Protein AF-0000000077943076 (afdb_homodimer)

Organism: NCBI:txid2873325

Foldseek 3Di:
DVVLLVLLVVLLVQLQVLQQPDDDPHHRNCPDPVNVVVNVVLVVLSVVLVVLCVVLVVCVVVVHDRLLSVLVSLLSSLVSLLVSLVVSCVSNDPVLCDPVDCSVVSNVVSNCSCPPPAHSVRSVVVNVVVVVVVVVD/DVVLLVLLVVLLVVLQVLQQPDDDPHHRNCPDPVNVVVNVVLVVLSVVLVVLCVVLVVCVVVVHDRLLSVLVSLLSSLVSLLVSLVVSCVSNDPVCCDPVDCSVVSNVVSNCSCPPPAHSVRSVVVNVVVVVVVVVD

Solvent-accessible surface area (backbone atoms only — not comparable to full-atom values): 13584 Å² total; per-residue (Å²): 75,68,66,31,39,50,49,28,49,53,40,46,65,54,38,53,59,48,32,60,65,43,72,54,96,88,33,38,47,44,73,38,64,73,47,22,39,52,52,28,54,48,52,39,47,52,50,29,27,46,47,35,39,51,50,21,51,50,29,48,73,69,73,42,90,30,66,57,42,42,31,41,14,34,40,46,11,18,52,42,18,45,50,41,28,52,48,37,30,62,74,52,41,76,59,22,69,33,86,88,40,67,41,41,57,48,44,60,59,33,53,49,44,46,52,50,99,51,29,48,65,53,30,27,50,55,33,26,53,52,53,54,54,60,78,72,109,74,69,65,32,41,50,49,28,50,52,41,47,66,56,38,53,58,48,31,58,64,41,70,53,97,89,36,38,45,44,73,38,65,72,45,22,40,51,53,28,52,48,53,40,47,51,51,31,27,44,48,34,38,50,48,22,52,50,30,49,74,70,73,42,92,27,65,56,43,42,32,40,13,35,39,45,10,19,52,42,18,46,52,39,29,51,49,36,30,61,73,52,40,75,58,22,68,33,86,89,41,68,41,41,58,49,44,60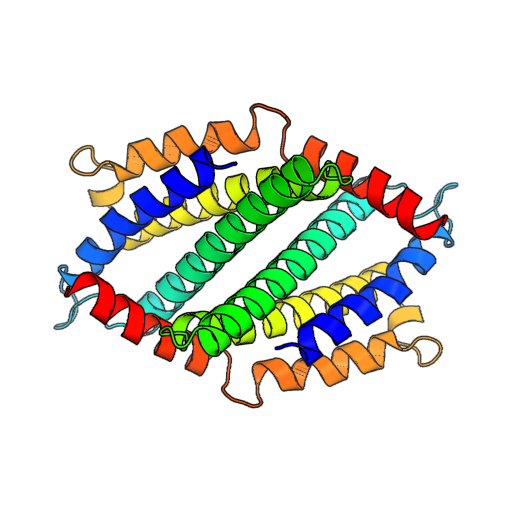,58,33,54,49,43,47,53,51,98,51,30,46,66,54,30,26,48,53,33,28,54,52,52,55,54,61,77,72,109

Sequence (274 aa):
MFQMVGLAQGCFDHAVPYTRERVQFGKRIFDFQGMQHQVAQVATQIEAARLLTYNAARLKEAGRPFIKEACMAKYYSSEVATLTTSKCIEWMGGVGFTKDYPIEKYYRDCKIGTIYEGTSNIQLSTMAKIIDQEYDSMFQMVGLAQGCFDHAVPYTRERVQFGKRIFDFQGMQHQVAQVATQIEAARLLTYNAARLKEAGRPFIKEACMAKYYSSEVATLTTSKCIEWMGGVGFTKDYPIEKYYRDCKIGTIYEGTSNIQLSTMAKIIDQEYDS

pLDDT: mean 97.36, std 2.97, range [78.38, 98.94]

Secondary structure (DSSP, 8-state):
-HHHHHHHHHHHHHHHHHHHH-EETTEEGGGSHHHHHHHHHHHHHHHHHHHHHHHHHHHHHTT---HHHHHHHHHHHHHHHHHHHHHHHHHHGGGGGSTTSTHHHHHHHHGGGGTTTS-HHHHHHHHHHHHHHHTT-/-HHHHHHHHHHHHHHHHHHHH-EETTEEGGGSHHHHHHHHHHHHHHHHHHHHHHHHHHHHHTT---HHHHHHHHHHHHHHHHHHHHHHHHHHGGGGGSTTSTHHHHHHHHGGGGTTTS-HHHHHHHHHHHHHHHTT-

InterPro domains:
  IPR006089 Acyl-CoA dehydrogenase, conserved site [PS00073] (90-109)
  IPR009075 Acyl-CoA dehydrogenase/oxidase, C-terminal [PF00441] (3-129)
  IPR036250 Acyl-CoA dehydrogenase-like, C-terminal [SSF47203] (3-131)

Structure (mmCIF, N/CA/C/O backbone):
data_AF-0000000077943076-model_v1
#
loop_
_entity.id
_entity.type
_entity.pdbx_description
1 polymer 'Short/branched chain specific acyl-CoA dehydrogenase, mitochondrial'
#
loop_
_atom_site.group_PDB
_atom_site.id
_atom_site.type_symbol
_atom_site.label_atom_id
_atom_site.label_alt_id
_atom_site.label_comp_id
_atom_site.label_asym_id
_atom_site.label_entity_id
_atom_site.label_seq_id
_atom_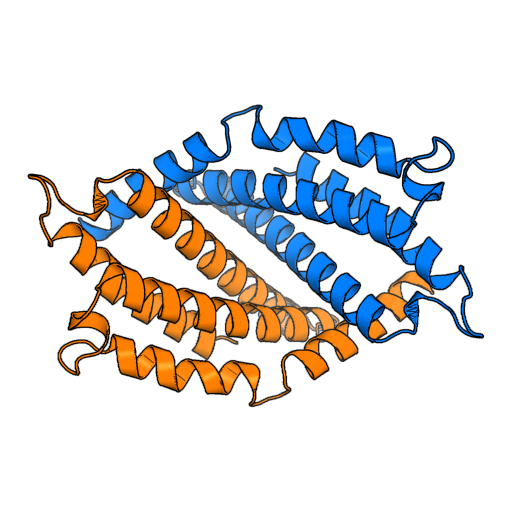site.pdbx_PDB_ins_code
_atom_site.Cartn_x
_atom_site.Cartn_y
_atom_site.Cartn_z
_atom_site.occupancy
_atom_site.B_iso_or_equiv
_atom_site.auth_seq_id
_atom_site.auth_comp_id
_atom_site.auth_asym_id
_atom_site.auth_atom_id
_atom_site.pdbx_PDB_model_num
ATOM 1 N N . MET A 1 1 ? -14.906 -3.092 -0.355 1 93 1 MET A N 1
ATOM 2 C CA . MET A 1 1 ? -13.586 -3.299 0.246 1 93 1 MET A CA 1
ATOM 3 C C . MET A 1 1 ? -13.25 -4.781 0.309 1 93 1 MET A C 1
ATOM 5 O O . MET A 1 1 ? -12.352 -5.25 -0.395 1 93 1 MET A O 1
ATOM 9 N N . PHE A 1 2 ? -14.141 -5.59 0.856 1 94.69 2 PHE A N 1
ATOM 10 C CA . PHE A 1 2 ? -13.898 -7.027 0.953 1 94.69 2 PHE A CA 1
ATOM 11 C C . PHE A 1 2 ? -13.938 -7.676 -0.424 1 94.69 2 PHE A C 1
ATOM 13 O O . PHE A 1 2 ? -13.102 -8.523 -0.74 1 94.69 2 PHE A O 1
ATOM 20 N N . GLN A 1 3 ? -14.906 -7.211 -1.216 1 96.81 3 GLN A N 1
ATOM 21 C CA . GLN A 1 3 ? -15.047 -7.758 -2.561 1 96.81 3 GLN A CA 1
ATOM 22 C C . GLN A 1 3 ? -13.805 -7.488 -3.398 1 96.81 3 GLN A C 1
ATOM 24 O O . GLN A 1 3 ? -13.359 -8.359 -4.152 1 96.81 3 GLN A O 1
ATOM 29 N N . MET A 1 4 ? -13.234 -6.316 -3.303 1 98.31 4 MET A N 1
ATOM 30 C CA . MET A 1 4 ? -12.07 -5.945 -4.094 1 98.31 4 MET A CA 1
ATOM 31 C C . MET A 1 4 ? -10.844 -6.742 -3.66 1 98.31 4 MET A C 1
ATOM 33 O O . MET A 1 4 ? -10.031 -7.141 -4.496 1 98.31 4 MET A O 1
ATOM 37 N N . VAL A 1 5 ? -10.719 -6.953 -2.352 1 98.75 5 VAL A N 1
ATOM 38 C CA . VAL A 1 5 ? -9.633 -7.793 -1.853 1 98.75 5 VAL A CA 1
ATOM 39 C C . VAL A 1 5 ? -9.789 -9.211 -2.395 1 98.75 5 VAL A C 1
ATOM 41 O O . VAL A 1 5 ? -8.82 -9.82 -2.85 1 98.75 5 VAL A O 1
ATOM 44 N N . GLY A 1 6 ? -11 -9.734 -2.334 1 98.56 6 GLY A N 1
ATOM 45 C CA . GLY A 1 6 ? -11.281 -11.055 -2.871 1 98.56 6 GLY A CA 1
ATOM 46 C C . GLY A 1 6 ? -10.984 -11.172 -4.352 1 98.56 6 GLY A C 1
ATOM 47 O O . GLY A 1 6 ? -10.414 -12.172 -4.801 1 98.56 6 GLY A O 1
ATOM 48 N N . LEU A 1 7 ? -11.422 -10.195 -5.066 1 98.56 7 LEU A N 1
ATOM 49 C CA . LEU A 1 7 ? -11.195 -10.164 -6.504 1 98.56 7 LEU A CA 1
ATOM 50 C C . LEU A 1 7 ? -9.703 -10.164 -6.816 1 98.56 7 LEU A C 1
ATOM 52 O O . LEU A 1 7 ? -9.242 -10.922 -7.672 1 98.56 7 LEU A O 1
ATOM 56 N N . ALA A 1 8 ? -8.938 -9.328 -6.145 1 98.81 8 ALA A N 1
ATOM 57 C CA . ALA A 1 8 ? -7.492 -9.266 -6.336 1 98.81 8 ALA A CA 1
ATOM 58 C C . ALA A 1 8 ? -6.836 -10.609 -6.031 1 98.81 8 ALA A C 1
ATOM 60 O O . ALA A 1 8 ? -6.02 -11.102 -6.812 1 98.81 8 ALA A O 1
ATOM 61 N N . GLN A 1 9 ? -7.238 -11.156 -4.938 1 98.88 9 GLN A N 1
ATOM 62 C CA . GLN A 1 9 ? -6.68 -12.445 -4.535 1 98.88 9 GLN A CA 1
ATOM 63 C C . GLN A 1 9 ? -7.039 -13.539 -5.539 1 98.88 9 GLN A C 1
ATOM 65 O O . GLN A 1 9 ? -6.203 -14.375 -5.879 1 98.88 9 GLN A O 1
ATOM 70 N N . GLY A 1 10 ? -8.273 -13.586 -5.926 1 98.62 10 GLY A N 1
ATOM 71 C CA . GLY A 1 10 ? -8.695 -14.562 -6.918 1 98.62 10 GLY A CA 1
ATOM 72 C C . GLY A 1 10 ? -7.906 -14.477 -8.211 1 98.62 10 GLY A C 1
ATOM 73 O O . GLY A 1 10 ? -7.492 -15.5 -8.758 1 98.62 10 GLY A O 1
ATOM 74 N N . CYS A 1 11 ? -7.754 -13.297 -8.711 1 98.69 11 CYS A N 1
ATOM 75 C CA . CYS A 1 11 ? -6.977 -13.07 -9.922 1 98.69 11 CYS A CA 1
ATOM 76 C C . CYS A 1 11 ? -5.543 -13.562 -9.742 1 98.69 11 CYS A C 1
ATOM 78 O O . CYS A 1 11 ? -5 -14.234 -10.625 1 98.69 11 CYS A O 1
ATOM 80 N N . PHE A 1 12 ? -4.969 -13.227 -8.641 1 98.88 12 PHE A N 1
ATOM 81 C CA . PHE A 1 12 ? -3.615 -13.625 -8.273 1 98.88 12 PHE A CA 1
ATOM 82 C C . PHE A 1 12 ? -3.488 -15.141 -8.234 1 98.88 12 PHE A C 1
ATOM 84 O O . PHE A 1 12 ? -2.516 -15.703 -8.742 1 98.88 12 PHE A O 1
ATOM 91 N N . ASP A 1 13 ? -4.473 -15.766 -7.727 1 98.62 13 ASP A N 1
ATOM 92 C CA . ASP A 1 13 ? -4.48 -17.219 -7.535 1 98.62 13 ASP A CA 1
ATOM 93 C C . ASP A 1 13 ? -4.582 -17.953 -8.875 1 98.62 13 ASP A C 1
ATOM 95 O O . ASP A 1 13 ? -4.27 -19.141 -8.961 1 98.62 13 ASP A O 1
ATOM 99 N N . HIS A 1 14 ? -5.012 -17.312 -9.836 1 97.88 14 HIS A N 1
ATOM 100 C CA . HIS A 1 14 ? -5.051 -17.906 -11.164 1 97.88 14 HIS A CA 1
ATOM 101 C C . HIS A 1 14 ? -3.76 -17.641 -11.93 1 97.88 14 HIS A C 1
ATOM 103 O O . HIS A 1 14 ? -3.281 -18.5 -12.672 1 97.88 14 HIS A O 1
ATOM 109 N N . ALA A 1 15 ? -3.201 -16.5 -11.758 1 98.44 15 ALA A N 1
ATOM 110 C CA . ALA A 1 15 ? -2.078 -16.047 -12.578 1 98.44 15 ALA A CA 1
ATOM 111 C C . ALA A 1 15 ? -0.771 -16.688 -12.109 1 98.44 15 ALA A C 1
ATOM 113 O O . ALA A 1 15 ? 0.066 -17.078 -12.93 1 98.44 15 ALA A O 1
ATOM 114 N N . VAL A 1 16 ? -0.592 -16.766 -10.797 1 98.75 16 VAL A N 1
ATOM 115 C CA . VAL A 1 16 ? 0.683 -17.25 -10.266 1 98.75 16 VAL A CA 1
ATOM 116 C C . VAL A 1 16 ? 0.92 -18.688 -10.695 1 98.75 16 VAL A C 1
ATOM 118 O O . VAL A 1 16 ? 1.989 -19.016 -11.211 1 98.75 16 VAL A O 1
ATOM 121 N N . PRO A 1 17 ? -0.064 -19.609 -10.578 1 98.25 17 PRO A N 1
ATOM 122 C CA . PRO A 1 17 ? 0.157 -20.969 -11.055 1 98.25 17 PRO A CA 1
ATOM 123 C C . PRO A 1 17 ? 0.511 -21.031 -12.547 1 98.25 17 PRO A C 1
ATOM 125 O O . PRO A 1 17 ? 1.319 -21.859 -12.961 1 98.25 17 PRO A O 1
ATOM 128 N N . TYR A 1 18 ? -0.085 -20.172 -13.297 1 97.81 18 TYR A N 1
ATOM 129 C CA . TYR A 1 18 ? 0.257 -20.109 -14.711 1 97.81 18 TYR A CA 1
ATOM 130 C C . TYR A 1 18 ? 1.737 -19.797 -14.898 1 97.81 18 TYR A C 1
ATOM 132 O O . TYR A 1 18 ? 2.402 -20.422 -15.742 1 97.81 18 TYR A O 1
ATOM 140 N N . THR A 1 19 ? 2.307 -18.844 -14.18 1 98.31 19 THR A N 1
ATOM 141 C CA . THR A 1 19 ? 3.707 -18.453 -14.305 1 98.31 19 THR A CA 1
ATOM 142 C C . THR A 1 19 ? 4.625 -19.594 -13.867 1 98.31 19 THR A C 1
ATOM 144 O O . THR A 1 19 ? 5.777 -19.672 -14.297 1 98.31 19 THR A O 1
ATOM 147 N N . ARG A 1 20 ? 4.148 -20.453 -13 1 98.25 20 ARG A N 1
ATOM 148 C CA . ARG A 1 20 ? 4.918 -21.578 -12.492 1 98.25 20 ARG A CA 1
ATOM 149 C C . ARG A 1 20 ? 4.918 -22.734 -13.492 1 98.25 20 ARG A C 1
ATOM 151 O O . ARG A 1 20 ? 5.781 -23.609 -13.438 1 98.25 20 ARG A O 1
ATOM 158 N N . GLU A 1 21 ? 3.975 -22.734 -14.352 1 97.69 21 GLU A N 1
ATOM 159 C CA . GLU A 1 21 ? 3.834 -23.812 -15.328 1 97.69 21 GLU A CA 1
ATOM 160 C C . GLU A 1 21 ? 4.465 -23.438 -16.656 1 97.69 21 GLU A C 1
ATOM 162 O O . GLU A 1 21 ? 5.098 -24.266 -17.312 1 97.69 21 GLU A O 1
ATOM 167 N N . ARG A 1 22 ? 4.266 -22.266 -17.062 1 97.56 22 ARG A N 1
ATOM 168 C CA . ARG A 1 22 ? 4.789 -21.797 -18.344 1 97.56 22 ARG A CA 1
ATOM 169 C C . ARG A 1 22 ? 6.312 -21.766 -18.328 1 97.56 22 ARG A C 1
ATOM 171 O O . ARG A 1 22 ? 6.914 -21.234 -17.391 1 97.56 22 ARG A O 1
ATOM 178 N N . VAL A 1 23 ? 6.938 -22.297 -19.516 1 98.31 23 VAL A N 1
ATOM 179 C CA . VAL A 1 23 ? 8.391 -22.344 -19.609 1 98.31 23 VAL A CA 1
ATOM 180 C C . VAL A 1 23 ? 8.859 -21.484 -20.781 1 98.31 23 VAL A C 1
ATOM 182 O O . VAL A 1 23 ? 8.305 -21.562 -21.875 1 98.31 23 VAL A O 1
ATOM 185 N N . GLN A 1 24 ? 9.781 -20.609 -20.438 1 97.19 24 GLN A N 1
ATOM 186 C CA . GLN A 1 24 ? 10.531 -19.844 -21.422 1 97.19 24 GLN A CA 1
ATOM 187 C C . GLN A 1 24 ? 12.016 -19.812 -21.078 1 97.19 24 GLN A C 1
ATOM 189 O O . GLN A 1 24 ? 12.391 -19.781 -19.906 1 97.19 24 GLN A O 1
ATOM 194 N N . PHE A 1 25 ? 12.789 -19.859 -22.125 1 97.75 25 PHE A N 1
ATOM 195 C CA . PHE A 1 25 ? 14.242 -19.844 -22 1 97.75 25 PHE A CA 1
ATOM 196 C C . PHE A 1 25 ? 14.719 -20.922 -21.047 1 97.75 25 PHE A C 1
ATOM 198 O O . PHE A 1 25 ? 15.617 -20.688 -20.219 1 97.75 25 PHE A O 1
ATOM 205 N N . GLY A 1 26 ? 14.062 -22.062 -21.016 1 97.81 26 GLY A N 1
ATOM 206 C CA . GLY A 1 26 ? 14.523 -23.25 -20.328 1 97.81 26 GLY A CA 1
ATOM 207 C C . GLY A 1 26 ? 14.102 -23.328 -18.875 1 97.81 26 GLY A C 1
ATOM 208 O O . GLY A 1 26 ? 14.5 -24.219 -18.141 1 97.81 26 GLY A O 1
ATOM 209 N N . LYS A 1 27 ? 13.336 -22.406 -18.406 1 98.12 27 LYS A N 1
ATOM 210 C CA . LYS A 1 27 ? 12.883 -22.438 -17.031 1 98.12 27 LYS A CA 1
ATOM 211 C C . LYS A 1 27 ? 11.469 -21.859 -16.906 1 98.12 27 LYS A C 1
ATOM 213 O O . LYS A 1 27 ? 10.984 -21.203 -17.812 1 98.12 27 LYS A O 1
ATOM 218 N N . ARG A 1 28 ? 10.859 -22.188 -15.734 1 98 28 ARG A N 1
ATOM 219 C CA . ARG A 1 28 ? 9.562 -21.562 -15.477 1 98 28 ARG A CA 1
ATOM 220 C C . ARG A 1 28 ? 9.68 -20.047 -15.492 1 98 28 ARG A C 1
ATOM 222 O O . ARG A 1 28 ? 10.656 -19.484 -15 1 98 28 ARG A O 1
ATOM 229 N N . ILE A 1 29 ? 8.688 -19.344 -15.984 1 98.25 29 ILE A N 1
ATOM 230 C CA . ILE A 1 29 ? 8.75 -17.875 -16 1 98.25 29 ILE A CA 1
ATOM 231 C C . ILE A 1 29 ? 8.773 -17.344 -14.57 1 98.25 29 ILE A C 1
ATOM 233 O O . ILE A 1 29 ? 9.375 -16.297 -14.297 1 98.25 29 ILE A O 1
ATOM 237 N N . PHE A 1 30 ? 8.219 -18.062 -13.664 1 98.69 30 PHE A N 1
ATOM 238 C CA . PHE A 1 30 ? 8.25 -17.688 -12.258 1 98.69 30 PHE A CA 1
ATOM 239 C C . PHE A 1 30 ? 9.688 -17.609 -11.75 1 98.69 30 PHE A C 1
ATOM 241 O O . PHE A 1 30 ? 9.977 -16.844 -10.82 1 98.69 30 PHE A O 1
ATOM 248 N N . ASP A 1 31 ? 10.594 -18.281 -12.336 1 98.56 31 ASP A N 1
ATOM 249 C CA . ASP A 1 31 ? 11.945 -18.422 -11.805 1 98.56 31 ASP A CA 1
ATOM 250 C C . ASP A 1 31 ? 12.82 -17.234 -12.211 1 98.56 31 ASP A C 1
ATOM 252 O O . ASP A 1 31 ? 13.938 -17.078 -11.711 1 98.56 31 ASP A O 1
ATOM 256 N N . PHE A 1 32 ? 12.344 -16.391 -13.125 1 98.56 32 PHE A N 1
ATOM 257 C CA . PHE A 1 32 ? 13.055 -15.156 -13.438 1 98.56 32 PHE A CA 1
ATOM 258 C C . PHE A 1 32 ? 12.898 -14.141 -12.312 1 98.56 32 PHE A C 1
ATOM 260 O O . PHE A 1 32 ? 11.789 -13.898 -11.836 1 98.56 32 PHE A O 1
ATOM 267 N N . GLN A 1 33 ? 13.992 -13.555 -11.945 1 98.25 33 GLN A N 1
ATOM 268 C CA . GLN A 1 33 ? 14.008 -12.648 -10.805 1 98.25 33 GLN A CA 1
ATOM 269 C C . GLN A 1 33 ? 13.016 -11.5 -11 1 98.25 33 GLN A C 1
ATOM 271 O O . GLN A 1 33 ? 12.336 -11.102 -10.055 1 98.25 33 GLN A O 1
ATOM 276 N N . GLY A 1 34 ? 12.969 -10.938 -12.195 1 98.31 34 GLY A N 1
ATOM 277 C CA . GLY A 1 34 ? 12.016 -9.875 -12.484 1 98.31 34 GLY A CA 1
ATOM 278 C C . GLY A 1 34 ? 10.578 -10.273 -12.203 1 98.31 34 GLY A C 1
ATOM 279 O O . GLY A 1 34 ? 9.805 -9.484 -11.656 1 98.31 34 GLY A O 1
ATOM 280 N N . MET A 1 35 ? 10.234 -11.5 -12.602 1 98.69 35 MET A N 1
ATOM 281 C CA . MET A 1 35 ? 8.898 -12.023 -12.336 1 98.69 35 MET A CA 1
ATOM 282 C C . MET A 1 35 ? 8.68 -12.219 -10.836 1 98.69 35 MET A C 1
ATOM 284 O O . MET A 1 35 ? 7.648 -11.812 -10.297 1 98.69 35 MET A O 1
ATOM 288 N N . GLN A 1 36 ? 9.664 -12.742 -10.164 1 98.75 36 GLN A N 1
ATOM 289 C CA . GLN A 1 36 ? 9.602 -12.977 -8.727 1 98.75 36 GLN A CA 1
ATOM 290 C C . GLN A 1 36 ? 9.359 -11.672 -7.965 1 98.75 36 GLN A C 1
ATOM 292 O O . GLN A 1 36 ? 8.539 -11.633 -7.047 1 98.75 36 GLN A O 1
ATOM 297 N N . HIS A 1 37 ? 10.016 -10.672 -8.336 1 98.88 37 HIS A N 1
ATOM 298 C CA . HIS A 1 37 ? 9.883 -9.391 -7.645 1 98.88 37 HIS A CA 1
ATOM 299 C C . HIS A 1 37 ? 8.5 -8.789 -7.859 1 98.88 37 HIS A C 1
ATOM 301 O O . HIS A 1 37 ? 7.902 -8.25 -6.922 1 98.88 37 HIS A O 1
ATOM 307 N N . GLN A 1 38 ? 8.008 -8.852 -9.039 1 98.88 38 GLN A N 1
ATOM 308 C CA . GLN A 1 38 ? 6.668 -8.344 -9.305 1 98.88 38 GLN A CA 1
ATOM 309 C C . GLN A 1 38 ? 5.617 -9.109 -8.508 1 98.88 38 GLN A C 1
ATOM 311 O O . GLN A 1 38 ? 4.723 -8.516 -7.91 1 98.88 38 GLN A O 1
ATOM 316 N N . VAL A 1 39 ? 5.727 -10.414 -8.492 1 98.94 39 VAL A N 1
ATOM 317 C CA . VAL A 1 39 ? 4.793 -11.273 -7.762 1 98.94 39 VAL A CA 1
ATOM 318 C C . VAL A 1 39 ? 4.82 -10.922 -6.277 1 98.94 39 VAL A C 1
ATOM 320 O O . VAL A 1 39 ? 3.77 -10.758 -5.652 1 98.94 39 VAL A O 1
ATOM 323 N N . ALA A 1 40 ? 5.977 -10.75 -5.73 1 98.94 40 ALA A N 1
ATOM 324 C CA . ALA A 1 40 ? 6.133 -10.422 -4.312 1 98.94 40 ALA A CA 1
ATOM 325 C C . ALA A 1 40 ? 5.539 -9.055 -3.992 1 98.94 40 ALA A C 1
ATOM 327 O O . ALA A 1 40 ? 4.898 -8.875 -2.955 1 98.94 40 ALA A O 1
ATOM 328 N N . GLN A 1 41 ? 5.758 -8.094 -4.855 1 98.94 41 GLN A N 1
ATOM 329 C CA . GLN A 1 41 ? 5.215 -6.75 -4.672 1 98.94 41 GLN A CA 1
ATOM 330 C C . GLN A 1 41 ? 3.689 -6.766 -4.66 1 98.94 41 GLN A C 1
ATOM 332 O O . GLN A 1 41 ? 3.064 -6.172 -3.779 1 98.94 41 GLN A O 1
ATOM 337 N N . VAL A 1 42 ? 3.125 -7.488 -5.582 1 98.94 42 VAL A N 1
ATOM 338 C CA . VAL A 1 42 ? 1.671 -7.551 -5.688 1 98.94 42 VAL A CA 1
ATOM 339 C C . VAL A 1 42 ? 1.096 -8.289 -4.48 1 98.94 42 VAL A C 1
ATOM 341 O O . VAL A 1 42 ? 0.098 -7.855 -3.9 1 98.94 42 VAL A O 1
ATOM 344 N N . ALA A 1 43 ? 1.704 -9.352 -4.086 1 98.94 43 ALA A N 1
ATOM 345 C CA . ALA A 1 43 ? 1.262 -10.086 -2.904 1 98.94 43 ALA A CA 1
ATOM 346 C C . ALA A 1 43 ? 1.263 -9.195 -1.67 1 98.94 43 ALA A C 1
ATOM 348 O O . ALA A 1 43 ? 0.349 -9.258 -0.844 1 98.94 43 ALA A O 1
ATOM 349 N N . THR A 1 44 ? 2.279 -8.344 -1.521 1 98.94 44 THR A N 1
ATOM 350 C CA . THR A 1 44 ? 2.391 -7.43 -0.391 1 98.94 44 THR A CA 1
ATOM 351 C C . THR A 1 44 ? 1.246 -6.418 -0.399 1 98.94 44 THR A C 1
ATOM 353 O O . THR A 1 44 ? 0.646 -6.145 0.642 1 98.94 44 THR A O 1
ATOM 356 N N . GLN A 1 45 ? 0.954 -5.906 -1.571 1 98.94 45 GLN A N 1
ATOM 357 C CA . GLN A 1 45 ? -0.116 -4.922 -1.692 1 98.94 45 GLN A CA 1
ATOM 358 C C . GLN A 1 45 ? -1.474 -5.543 -1.382 1 98.94 45 GLN A C 1
ATOM 360 O O . GLN A 1 45 ? -2.32 -4.91 -0.746 1 98.94 45 GLN A O 1
ATOM 365 N N . ILE A 1 46 ? -1.723 -6.758 -1.796 1 98.94 46 ILE A N 1
ATOM 366 C CA . ILE A 1 46 ? -2.969 -7.453 -1.498 1 98.94 46 ILE A CA 1
ATOM 367 C C . ILE A 1 46 ? -3.1 -7.656 0.01 1 98.94 46 ILE A C 1
ATOM 369 O O . ILE A 1 46 ? -4.168 -7.434 0.583 1 98.94 46 ILE A O 1
ATOM 373 N N . GLU A 1 47 ? -2.01 -8.039 0.625 1 98.94 47 GLU A N 1
ATOM 374 C CA . GLU A 1 47 ? -2.035 -8.234 2.07 1 98.94 47 GLU A CA 1
ATOM 375 C C . GLU A 1 47 ? -2.281 -6.918 2.803 1 98.94 47 GLU A C 1
ATOM 377 O O . GLU A 1 47 ? -3.037 -6.875 3.775 1 98.94 47 GLU A O 1
ATOM 382 N N . ALA A 1 48 ? -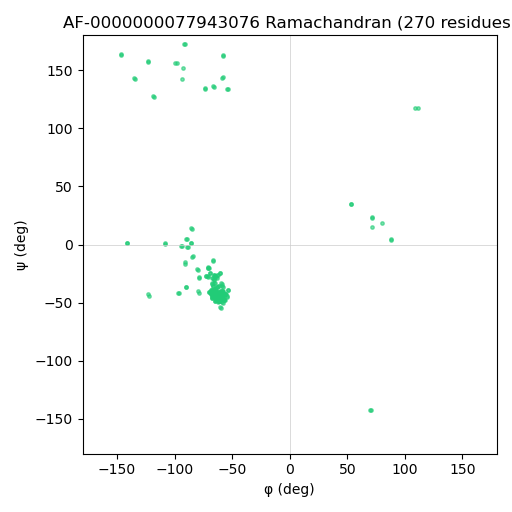1.644 -5.855 2.361 1 98.94 48 ALA A N 1
ATOM 383 C CA . ALA A 1 48 ? -1.882 -4.539 2.949 1 98.94 48 ALA A CA 1
ATOM 384 C C . ALA A 1 48 ? -3.352 -4.145 2.832 1 98.94 48 ALA A C 1
ATOM 386 O O . ALA A 1 48 ? -3.949 -3.658 3.795 1 98.94 48 ALA A O 1
ATOM 387 N N . ALA A 1 49 ? -3.939 -4.383 1.686 1 98.94 49 ALA A N 1
ATOM 388 C CA . ALA A 1 49 ? -5.355 -4.09 1.473 1 98.94 49 ALA A CA 1
ATOM 389 C C . ALA A 1 49 ? -6.23 -4.902 2.42 1 98.94 49 ALA A C 1
ATOM 391 O O . ALA A 1 49 ? -7.191 -4.379 2.992 1 98.94 49 ALA A O 1
ATOM 392 N N . ARG A 1 50 ? -5.938 -6.152 2.545 1 98.94 50 ARG A N 1
ATOM 393 C CA . ARG A 1 50 ? -6.672 -7.039 3.441 1 98.94 50 ARG A CA 1
ATOM 394 C C . ARG A 1 50 ? -6.621 -6.527 4.879 1 98.94 50 ARG A C 1
ATOM 396 O O . ARG A 1 50 ? -7.648 -6.484 5.562 1 98.94 50 ARG A O 1
ATOM 403 N N . LEU A 1 51 ? -5.48 -6.117 5.324 1 98.94 51 LEU A N 1
ATOM 404 C CA . LEU A 1 51 ? -5.301 -5.672 6.703 1 98.94 51 LEU A CA 1
ATOM 405 C C . LEU A 1 51 ? -6.012 -4.348 6.945 1 98.94 51 LEU A C 1
ATOM 407 O O . LEU A 1 51 ? -6.594 -4.133 8.008 1 98.94 51 LEU A O 1
ATOM 411 N N . LEU A 1 52 ? -5.914 -3.428 5.961 1 98.94 52 LEU A N 1
ATOM 412 C CA . LEU A 1 52 ? -6.672 -2.186 6.07 1 98.94 52 LEU A CA 1
ATOM 413 C C . LEU A 1 52 ? -8.164 -2.469 6.207 1 98.94 52 LEU A C 1
ATOM 415 O O . LEU A 1 52 ? -8.844 -1.841 7.02 1 98.94 52 LEU A O 1
ATOM 419 N N . THR A 1 53 ? -8.672 -3.402 5.445 1 98.81 53 THR A N 1
ATOM 420 C CA . THR A 1 53 ? -10.078 -3.777 5.457 1 98.81 53 THR A CA 1
ATOM 421 C C . THR A 1 53 ? -10.469 -4.367 6.812 1 98.81 53 THR A C 1
ATOM 423 O O . THR A 1 53 ? -11.469 -3.961 7.402 1 98.81 53 THR A O 1
ATOM 426 N N . TYR A 1 54 ? -9.664 -5.285 7.293 1 98.69 54 TYR A N 1
ATOM 427 C CA . TYR A 1 54 ? -9.938 -5.902 8.586 1 98.69 54 TYR A CA 1
ATOM 428 C C . TYR A 1 54 ? -9.859 -4.875 9.711 1 98.69 54 TYR A C 1
ATOM 430 O O . TYR A 1 54 ? -10.641 -4.93 10.664 1 98.69 54 TYR A O 1
ATOM 438 N N . ASN A 1 55 ? -8.922 -3.996 9.625 1 98.69 55 ASN A N 1
ATOM 439 C CA . ASN A 1 55 ? -8.781 -2.963 10.648 1 98.69 55 ASN A CA 1
ATOM 440 C C . ASN A 1 55 ? -10.016 -2.074 10.719 1 98.69 55 ASN A C 1
ATOM 442 O O . ASN A 1 55 ? -10.484 -1.736 11.812 1 98.69 55 ASN A O 1
ATOM 446 N N . ALA A 1 56 ? -10.516 -1.656 9.57 1 98.69 56 ALA A N 1
ATOM 447 C CA . ALA A 1 56 ? -11.734 -0.844 9.539 1 98.69 56 ALA A CA 1
ATOM 448 C C . ALA A 1 56 ? -12.906 -1.588 10.172 1 98.69 56 ALA A C 1
ATOM 450 O O . ALA A 1 56 ? -13.664 -1.013 10.961 1 98.69 56 ALA A O 1
ATOM 451 N N . ALA A 1 57 ? -13.047 -2.857 9.859 1 98.56 57 ALA A N 1
ATOM 452 C CA . ALA A 1 57 ? -14.125 -3.678 10.414 1 98.56 57 ALA A CA 1
ATOM 453 C C . ALA A 1 57 ? -13.992 -3.807 11.93 1 98.56 57 ALA A C 1
ATOM 455 O O . ALA A 1 57 ? -14.992 -3.721 12.648 1 98.56 57 ALA A O 1
ATOM 456 N N . ARG A 1 58 ? -12.836 -4.035 12.367 1 98.19 58 ARG A N 1
ATOM 457 C CA . ARG A 1 58 ? -12.578 -4.188 13.797 1 98.19 58 ARG A CA 1
ATOM 458 C C . ARG A 1 58 ? -12.961 -2.924 14.562 1 98.19 58 ARG A C 1
ATOM 460 O O . ARG A 1 58 ? -13.57 -2.998 15.633 1 98.19 58 ARG A O 1
ATOM 467 N N . LEU A 1 59 ? -12.523 -1.751 14.094 1 98.5 59 LEU A N 1
ATOM 468 C CA . LEU A 1 59 ? -12.844 -0.48 14.734 1 98.5 59 LEU A CA 1
ATOM 469 C C . LEU A 1 59 ? -14.352 -0.276 14.805 1 98.5 59 LEU A C 1
ATOM 471 O O . LEU A 1 59 ? -14.883 0.117 15.844 1 98.5 59 LEU A O 1
ATOM 475 N N . LYS A 1 60 ? -15.016 -0.585 13.727 1 98.38 60 LYS A N 1
ATOM 476 C CA . LYS A 1 60 ? -16.469 -0.47 13.695 1 98.38 60 LYS A CA 1
ATOM 477 C C . LYS A 1 60 ? -17.109 -1.36 14.758 1 98.38 60 LYS A C 1
ATOM 479 O O . LYS A 1 60 ? -17.984 -0.912 15.508 1 98.38 60 LYS A O 1
ATOM 484 N N . GLU A 1 61 ? -16.672 -2.537 14.836 1 98.5 61 GLU A N 1
ATOM 485 C CA . GLU A 1 61 ? -17.234 -3.504 15.781 1 98.5 61 GLU A CA 1
ATOM 486 C C . GLU A 1 61 ? -16.953 -3.09 17.219 1 98.5 61 GLU A C 1
ATOM 488 O O . GLU A 1 61 ? -17.781 -3.348 18.109 1 98.5 61 GLU A O 1
ATOM 493 N N . ALA A 1 62 ? -15.938 -2.443 17.453 1 98.44 62 ALA A N 1
ATOM 494 C CA . ALA A 1 62 ? -15.539 -2.02 18.797 1 98.44 62 ALA A CA 1
ATOM 495 C C . ALA A 1 62 ? -16.203 -0.698 19.172 1 98.44 62 ALA A C 1
ATOM 497 O O . ALA A 1 62 ? -15.969 -0.168 20.266 1 98.44 62 ALA A O 1
ATOM 498 N N . GLY A 1 63 ? -17.016 -0.153 18.297 1 98.31 63 GLY A N 1
ATOM 499 C CA . GLY A 1 63 ? -17.703 1.099 18.578 1 98.31 63 GLY A CA 1
ATOM 500 C C . GLY A 1 63 ? -16.766 2.303 18.562 1 98.31 63 GLY A C 1
ATOM 501 O O . GLY A 1 63 ? -17.062 3.326 19.172 1 98.31 63 GLY A O 1
ATOM 502 N N . ARG A 1 64 ? -15.641 2.252 17.891 1 98.44 64 ARG A N 1
ATOM 503 C CA . ARG A 1 64 ? -14.68 3.342 17.766 1 98.44 64 ARG A CA 1
ATOM 504 C C . ARG A 1 64 ? -14.852 4.066 16.438 1 98.44 64 ARG A C 1
ATOM 506 O O . ARG A 1 64 ? -15.367 3.498 15.469 1 98.44 64 ARG A O 1
ATOM 513 N N . PRO A 1 65 ? -14.414 5.324 16.391 1 98.06 65 PRO A N 1
ATOM 514 C CA . PRO A 1 65 ? -14.422 5.984 15.094 1 98.06 65 PRO A CA 1
ATOM 515 C C . PRO A 1 65 ? -13.68 5.191 14.016 1 98.06 65 PRO A C 1
ATOM 517 O O . PRO A 1 65 ? -12.586 4.68 14.266 1 98.06 65 PRO A O 1
ATOM 520 N N . PHE A 1 66 ? -14.359 5.09 12.836 1 98.31 66 PHE A N 1
ATOM 521 C CA . PHE A 1 66 ? -13.75 4.199 11.852 1 98.31 66 PHE A CA 1
ATOM 522 C C . PHE A 1 66 ? -13.883 4.777 10.445 1 98.31 66 PHE A C 1
ATOM 524 O O . PHE A 1 66 ? -13.469 4.152 9.469 1 98.31 66 PHE A O 1
ATOM 531 N N . ILE A 1 67 ? -14.43 5.902 10.25 1 98.25 67 ILE A N 1
ATOM 532 C CA . ILE A 1 67 ? -14.75 6.414 8.922 1 98.25 67 ILE A CA 1
ATOM 533 C C . ILE A 1 67 ? -13.469 6.633 8.125 1 98.25 67 ILE A C 1
ATOM 535 O O . ILE A 1 67 ? -13.391 6.266 6.945 1 98.25 67 ILE A O 1
ATOM 539 N N . LYS A 1 68 ? -12.453 7.211 8.695 1 98.75 68 LYS A N 1
ATOM 540 C CA . LYS A 1 68 ? -11.18 7.41 8.008 1 98.75 68 LYS A CA 1
ATOM 541 C C . LYS A 1 68 ? -10.594 6.082 7.535 1 98.75 68 LYS A C 1
ATOM 543 O O . LYS A 1 68 ? -10.188 5.953 6.379 1 98.75 68 LYS A O 1
ATOM 548 N N . GLU A 1 69 ? -10.602 5.141 8.438 1 98.81 69 GLU A N 1
ATOM 549 C CA . GLU A 1 69 ? -10.047 3.82 8.141 1 98.81 69 GLU A CA 1
ATOM 550 C C . GLU A 1 69 ? -10.883 3.104 7.078 1 98.81 69 GLU A C 1
ATOM 552 O O . GLU A 1 69 ? -10.344 2.352 6.266 1 98.81 69 GLU A O 1
ATOM 557 N N . ALA A 1 70 ? -12.195 3.305 7.117 1 98.62 70 ALA A N 1
ATOM 558 C CA . ALA A 1 70 ? -13.055 2.744 6.078 1 98.62 70 ALA A CA 1
ATOM 559 C C . ALA A 1 70 ? -12.734 3.354 4.715 1 98.62 70 ALA A C 1
ATOM 561 O O . ALA A 1 70 ? -12.688 2.645 3.707 1 98.62 70 ALA A O 1
ATOM 562 N N . CYS A 1 71 ? -12.508 4.641 4.66 1 98.62 71 CYS A N 1
ATOM 563 C CA . CYS A 1 71 ? -12.125 5.309 3.422 1 98.62 71 CYS A CA 1
ATOM 564 C C . CYS A 1 71 ? -10.766 4.809 2.932 1 98.62 71 CYS A C 1
ATOM 566 O O . CYS A 1 71 ? -10.586 4.574 1.734 1 98.62 71 CYS A O 1
ATOM 568 N N . MET A 1 72 ? -9.805 4.637 3.854 1 98.88 72 MET A N 1
ATOM 569 C CA . MET A 1 72 ? -8.5 4.09 3.5 1 98.88 72 MET A CA 1
ATOM 570 C C . MET A 1 72 ? -8.641 2.721 2.846 1 98.88 72 MET A C 1
ATOM 572 O O . MET A 1 72 ? -8.047 2.463 1.799 1 98.88 72 MET A O 1
ATOM 576 N N . ALA A 1 73 ? -9.438 1.905 3.482 1 98.81 73 ALA A N 1
ATOM 577 C CA . ALA A 1 73 ? -9.602 0.533 3.01 1 98.81 73 ALA A CA 1
ATOM 578 C C . ALA A 1 73 ? -10.273 0.502 1.638 1 98.81 73 ALA A C 1
ATOM 580 O O . ALA A 1 73 ? -9.82 -0.216 0.74 1 98.81 73 ALA A O 1
ATOM 581 N N . LYS A 1 74 ? -11.281 1.261 1.481 1 98.5 74 LYS A N 1
ATOM 582 C CA . LYS A 1 74 ? -12.016 1.289 0.219 1 98.5 74 LYS A CA 1
ATOM 583 C C . LYS A 1 74 ? -11.141 1.82 -0.912 1 98.5 74 LYS A C 1
ATOM 585 O O . LYS A 1 74 ? -11.094 1.234 -1.996 1 98.5 74 LYS A O 1
ATOM 590 N N . TYR A 1 75 ? -10.531 2.832 -0.707 1 98.75 75 TYR A N 1
ATOM 591 C CA . TYR A 1 75 ? -9.633 3.434 -1.691 1 98.75 75 TYR A CA 1
ATOM 592 C C . TYR A 1 75 ? -8.516 2.471 -2.07 1 98.75 75 TYR A C 1
ATOM 594 O O . TYR A 1 75 ? -8.328 2.158 -3.248 1 98.75 75 TYR A O 1
ATOM 602 N N . TYR A 1 76 ? -7.836 2.01 -1.08 1 98.88 76 TYR A N 1
ATOM 603 C CA . TYR A 1 76 ? -6.637 1.217 -1.312 1 98.88 76 TYR A CA 1
ATOM 604 C C . TYR A 1 76 ? -6.98 -0.125 -1.948 1 98.88 76 TYR A C 1
ATOM 606 O O . TYR A 1 76 ? -6.305 -0.571 -2.877 1 98.88 76 TYR A O 1
ATOM 614 N N . SER A 1 77 ? -8 -0.791 -1.445 1 98.75 77 SER A N 1
ATOM 615 C CA . SER A 1 77 ? -8.367 -2.09 -1.998 1 98.75 77 SER A CA 1
ATOM 616 C C . SER A 1 77 ? -8.805 -1.968 -3.453 1 98.75 77 SER A C 1
ATOM 618 O O . SER A 1 77 ? -8.508 -2.84 -4.273 1 98.75 77 SER A O 1
ATOM 620 N N . SER A 1 78 ? -9.484 -0.905 -3.785 1 98.56 78 SER A N 1
ATOM 621 C CA . SER A 1 78 ? -9.906 -0.697 -5.168 1 98.56 78 SER A CA 1
ATOM 622 C C . SER A 1 78 ? -8.703 -0.467 -6.082 1 98.56 78 SER A C 1
ATOM 624 O O . SER A 1 78 ? -8.641 -1.03 -7.176 1 98.56 78 SER A O 1
ATOM 626 N N . GLU A 1 79 ? -7.809 0.312 -5.613 1 98.38 79 GLU A N 1
ATOM 627 C CA . GLU A 1 79 ? -6.605 0.576 -6.395 1 98.38 79 GLU A CA 1
ATOM 628 C C . GLU A 1 79 ? -5.75 -0.68 -6.535 1 98.38 79 GLU A C 1
ATOM 630 O O . GLU A 1 79 ? -5.203 -0.951 -7.605 1 98.38 79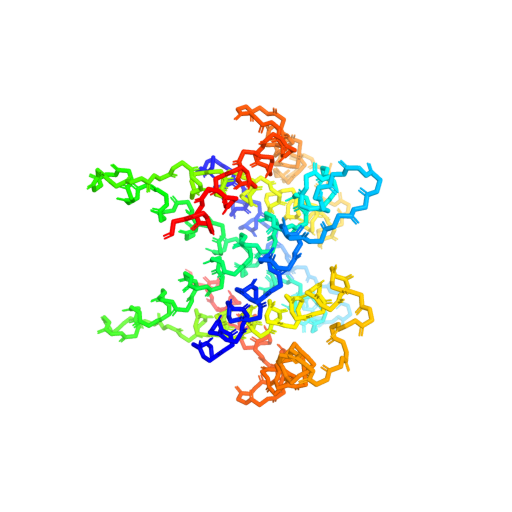 GLU A O 1
ATOM 635 N N . VAL A 1 80 ? -5.609 -1.422 -5.516 1 98.81 80 VAL A N 1
ATOM 636 C CA . VAL A 1 80 ? -4.812 -2.643 -5.52 1 98.81 80 VAL A CA 1
ATOM 637 C C . VAL A 1 80 ? -5.457 -3.676 -6.441 1 98.81 80 VAL A C 1
ATOM 639 O O . VAL A 1 80 ? -4.758 -4.41 -7.148 1 98.81 80 VAL A O 1
ATOM 642 N N . ALA A 1 81 ? -6.766 -3.779 -6.375 1 98.75 81 ALA A N 1
ATOM 643 C CA . ALA A 1 81 ? -7.453 -4.688 -7.289 1 98.75 81 ALA A CA 1
ATOM 644 C C . ALA A 1 81 ? -7.164 -4.324 -8.742 1 98.75 81 ALA A C 1
ATOM 646 O O . ALA A 1 81 ? -6.895 -5.199 -9.57 1 98.75 81 ALA A O 1
ATOM 647 N N . THR A 1 82 ? -7.195 -3.088 -9.062 1 98.56 82 THR A N 1
ATOM 648 C CA . THR A 1 82 ? -6.91 -2.611 -10.414 1 98.56 82 THR A CA 1
ATOM 649 C C . THR A 1 82 ? -5.48 -2.957 -10.812 1 98.56 82 THR A C 1
ATOM 651 O O . THR A 1 82 ? -5.25 -3.488 -11.906 1 98.56 82 THR A O 1
ATOM 654 N N . LEU A 1 83 ? -4.59 -2.67 -9.953 1 98.75 83 LEU A N 1
ATOM 655 C CA . LEU A 1 83 ? -3.186 -2.965 -10.219 1 98.75 83 LEU A CA 1
ATOM 656 C C . LEU A 1 83 ? -2.969 -4.465 -10.391 1 98.75 83 LEU A C 1
ATOM 658 O O . LEU A 1 83 ? -2.297 -4.895 -11.328 1 98.75 83 LEU A O 1
ATOM 662 N N . THR A 1 84 ? -3.469 -5.215 -9.492 1 98.88 84 THR A N 1
ATOM 663 C CA . THR A 1 84 ? -3.277 -6.664 -9.484 1 98.88 84 THR A CA 1
ATOM 664 C C . THR A 1 84 ? -3.799 -7.281 -10.781 1 98.88 84 THR A C 1
ATOM 666 O O . THR A 1 84 ? -3.094 -8.055 -11.43 1 98.88 84 THR A O 1
ATOM 669 N N . THR A 1 85 ? -4.996 -6.945 -11.148 1 98.69 85 THR A N 1
ATOM 670 C CA . THR A 1 85 ? -5.594 -7.547 -12.336 1 98.69 85 THR A CA 1
ATOM 671 C C . THR A 1 85 ? -4.82 -7.145 -13.586 1 98.69 85 THR A C 1
ATOM 673 O O . THR A 1 85 ? -4.617 -7.961 -14.484 1 98.69 85 THR A O 1
ATOM 676 N N . SER A 1 86 ? -4.379 -5.926 -13.625 1 98.56 86 SER A N 1
ATOM 677 C CA . SER A 1 86 ? -3.553 -5.473 -14.742 1 98.56 86 SER A CA 1
ATOM 678 C C . SER A 1 86 ? -2.254 -6.266 -14.82 1 98.56 86 SER A C 1
ATOM 680 O O . SER A 1 86 ? -1.867 -6.723 -15.898 1 98.56 86 SER A O 1
ATOM 682 N N . LYS A 1 87 ? -1.576 -6.41 -13.758 1 98.75 87 LYS A N 1
ATOM 683 C CA . LYS A 1 87 ? -0.321 -7.156 -13.711 1 98.75 87 LYS A CA 1
ATOM 684 C C . LYS A 1 87 ? -0.534 -8.617 -14.109 1 98.75 87 LYS A C 1
ATOM 686 O O . LYS A 1 87 ? 0.276 -9.188 -14.836 1 98.75 87 LYS A O 1
ATOM 691 N N . CYS A 1 88 ? -1.57 -9.18 -13.586 1 98.69 88 CYS A N 1
ATOM 692 C CA . CYS A 1 88 ? -1.851 -10.578 -13.898 1 98.69 88 CYS A CA 1
ATOM 693 C C . CYS A 1 88 ? -2.037 -10.773 -15.398 1 98.69 88 CYS A C 1
ATOM 695 O O . CYS A 1 88 ? -1.562 -11.766 -15.961 1 98.69 88 CYS A O 1
ATOM 697 N N . ILE A 1 89 ? -2.715 -9.844 -16.047 1 97.94 89 ILE A N 1
ATOM 698 C CA . ILE A 1 89 ? -2.855 -9.898 -17.5 1 97.94 89 ILE A CA 1
ATOM 699 C C . ILE A 1 89 ? -1.476 -9.852 -18.156 1 97.94 89 ILE A C 1
ATOM 701 O O . ILE A 1 89 ? -1.183 -10.641 -19.062 1 97.94 89 ILE A O 1
ATOM 705 N N . GLU A 1 90 ? -0.658 -8.992 -17.719 1 97.88 90 GLU A N 1
ATOM 706 C CA . GLU A 1 90 ? 0.687 -8.844 -18.266 1 97.88 90 GLU A CA 1
ATOM 707 C C . GLU A 1 90 ? 1.504 -10.117 -18.078 1 97.88 90 GLU A C 1
ATOM 709 O O . GLU A 1 90 ? 2.221 -10.539 -18.984 1 97.88 90 GLU A O 1
ATOM 714 N N . TRP A 1 91 ? 1.431 -10.695 -16.906 1 98.38 91 TRP A N 1
ATOM 715 C CA . TRP A 1 91 ? 2.191 -11.898 -16.578 1 98.38 91 TRP A CA 1
ATOM 716 C C . TRP A 1 91 ? 1.783 -13.055 -17.484 1 98.38 91 TRP A C 1
ATOM 718 O O . TRP A 1 91 ? 2.625 -13.859 -17.891 1 98.38 91 TRP A O 1
ATOM 728 N N . MET A 1 92 ? 0.518 -13.109 -17.812 1 97.62 92 MET A N 1
ATOM 729 C CA . MET A 1 92 ? -0.007 -14.242 -18.562 1 97.62 92 MET A CA 1
ATOM 730 C C . MET A 1 92 ? 0.056 -13.977 -20.062 1 97.62 92 MET A C 1
ATOM 732 O O . MET A 1 92 ? -0.129 -14.891 -20.859 1 97.62 92 MET A O 1
ATOM 736 N N . GLY A 1 93 ? 0.234 -12.68 -20.391 1 94.62 93 GLY A N 1
ATOM 737 C CA . GLY A 1 93 ? 0.29 -12.328 -21.797 1 94.62 93 GLY A CA 1
ATOM 738 C C . GLY A 1 93 ? -1.051 -12.453 -22.5 1 94.62 93 GLY A C 1
ATOM 739 O O . GLY A 1 93 ? -2.084 -12.078 -21.938 1 94.62 93 GLY A O 1
ATOM 740 N N . GLY A 1 94 ? -0.98 -12.922 -23.75 1 92.88 94 GLY A N 1
ATOM 741 C CA . GLY A 1 94 ? -2.174 -12.992 -24.578 1 92.88 94 GLY A CA 1
ATOM 742 C C . GLY A 1 94 ? -3.26 -13.867 -23.984 1 92.88 94 GLY A C 1
ATOM 743 O O . GLY A 1 94 ? -4.449 -13.555 -24.094 1 92.88 94 GLY A O 1
ATOM 744 N N . VAL A 1 95 ? -2.934 -14.891 -23.297 1 93.56 95 VAL A N 1
ATOM 745 C CA . VAL A 1 95 ? -3.91 -15.82 -22.75 1 93.56 95 VAL A CA 1
ATOM 746 C C . VAL A 1 95 ? -4.703 -15.141 -21.641 1 93.56 95 VAL A C 1
ATOM 748 O O . VAL A 1 95 ? -5.832 -15.539 -21.328 1 93.56 95 VAL A O 1
ATOM 751 N N . GLY A 1 96 ? -4.117 -14.117 -21.016 1 93.38 96 GLY A N 1
ATOM 752 C CA . GLY A 1 96 ? -4.793 -13.359 -19.969 1 93.38 96 GLY A CA 1
ATOM 753 C C . GLY A 1 96 ? -5.98 -12.57 -20.484 1 93.38 96 GLY A C 1
ATOM 754 O O . GLY A 1 96 ? -6.816 -12.117 -19.703 1 93.38 96 GLY A O 1
ATOM 755 N N . PHE A 1 97 ? -6.055 -12.453 -21.734 1 93.12 97 PHE A N 1
ATOM 756 C CA . PHE A 1 97 ? -7.133 -11.664 -22.312 1 93.12 97 PHE A CA 1
ATOM 757 C C . PHE A 1 97 ? -8.156 -12.57 -23 1 93.12 97 PHE A C 1
ATOM 759 O O . PHE A 1 97 ? -9.117 -12.094 -23.594 1 93.12 97 PHE A O 1
ATOM 766 N N . THR A 1 98 ? -7.918 -13.82 -22.938 1 91.56 98 THR A N 1
ATOM 767 C CA . THR A 1 98 ? -8.891 -14.75 -23.484 1 91.56 98 THR A CA 1
ATOM 768 C C . THR A 1 98 ? -9.891 -15.188 -22.422 1 91.56 98 THR A C 1
ATOM 770 O O . THR A 1 98 ? -9.727 -14.883 -21.25 1 91.56 98 THR A O 1
ATOM 773 N N . LYS A 1 99 ? -10.945 -15.93 -22.844 1 91.75 99 LYS A N 1
ATOM 774 C CA . LYS A 1 99 ? -11.984 -16.375 -21.922 1 91.75 99 LYS A CA 1
ATOM 775 C C . LYS A 1 99 ? -11.633 -17.734 -21.328 1 91.75 99 LYS A C 1
ATOM 777 O O . LYS A 1 99 ? -12.398 -18.281 -20.531 1 91.75 99 LYS A O 1
ATOM 782 N N . ASP A 1 100 ? -10.484 -18.203 -21.641 1 91.12 100 ASP A N 1
ATOM 783 C CA . ASP A 1 100 ? -10.016 -19.469 -21.078 1 91.12 100 ASP A CA 1
ATOM 784 C C . ASP A 1 100 ? -9.688 -19.328 -19.594 1 91.12 100 ASP A C 1
ATOM 786 O O . ASP A 1 100 ? -9.695 -20.312 -18.859 1 91.12 100 ASP A O 1
ATOM 790 N N . TYR A 1 101 ? -9.336 -18.188 -19.219 1 92.12 101 TYR A N 1
ATOM 791 C CA . TYR A 1 101 ? -9.117 -17.844 -17.812 1 92.12 101 TYR A CA 1
ATOM 792 C C . TYR A 1 101 ? -10 -16.672 -17.391 1 92.12 101 TYR A C 1
ATOM 794 O O . TYR A 1 101 ? -10.414 -15.867 -18.234 1 92.12 101 TYR A O 1
ATOM 802 N N . PRO A 1 102 ? -10.227 -16.562 -16.156 1 95.94 102 PRO A N 1
ATOM 803 C CA . PRO A 1 102 ? -11.156 -15.523 -15.719 1 95.94 102 PRO A CA 1
ATOM 804 C C . PRO A 1 102 ? -10.469 -14.172 -15.531 1 95.94 102 PRO A C 1
ATOM 806 O O . PRO A 1 102 ? -11.062 -13.242 -14.977 1 95.94 102 PRO A O 1
ATOM 809 N N . ILE A 1 103 ? -9.305 -13.969 -15.992 1 97.38 103 ILE A N 1
ATOM 810 C CA . ILE A 1 103 ? -8.492 -12.797 -15.695 1 97.38 103 ILE A CA 1
ATOM 811 C C . ILE A 1 103 ? -9.125 -11.555 -16.312 1 97.38 103 ILE A C 1
ATOM 813 O O . ILE A 1 103 ? -9.227 -10.516 -15.672 1 97.38 103 ILE A O 1
ATOM 817 N N . GLU A 1 104 ? -9.531 -11.688 -17.562 1 96.25 104 GLU A N 1
ATOM 818 C CA . GLU A 1 104 ? -10.156 -10.547 -18.234 1 96.25 104 GLU A CA 1
ATOM 819 C C . GLU A 1 104 ? -11.422 -10.109 -17.516 1 96.25 104 GLU A C 1
ATOM 821 O O . GLU A 1 104 ? -11.734 -8.922 -17.453 1 96.25 104 GLU A O 1
ATOM 826 N N . LYS A 1 105 ? -12.195 -11.039 -17.062 1 97.12 105 LYS A N 1
ATOM 827 C CA . LYS A 1 105 ? -13.391 -10.727 -16.297 1 97.12 105 LYS A CA 1
ATOM 828 C C . LYS A 1 105 ? -13.039 -9.992 -15 1 97.12 105 LYS A C 1
ATOM 830 O O . LYS A 1 105 ? -13.68 -9 -14.648 1 97.12 105 LYS A O 1
ATOM 835 N N . TYR A 1 106 ? -12.031 -10.484 -14.266 1 97.88 106 TYR A N 1
ATOM 836 C CA . TYR A 1 106 ? -11.578 -9.812 -13.055 1 97.88 106 TYR A CA 1
ATOM 837 C C . TYR A 1 106 ? -11.18 -8.375 -13.352 1 97.88 106 TYR A C 1
ATOM 839 O O . TYR A 1 106 ? -11.523 -7.457 -12.602 1 97.88 106 TYR A O 1
ATOM 847 N N . TYR A 1 107 ? -10.508 -8.18 -14.414 1 97.56 107 TYR A N 1
ATOM 848 C CA . TYR A 1 107 ? -10.023 -6.863 -14.805 1 97.56 107 TYR A CA 1
ATOM 849 C C . TYR A 1 107 ? -11.18 -5.91 -15.062 1 97.56 107 TYR A C 1
ATOM 851 O O . TYR A 1 107 ? -11.156 -4.754 -14.625 1 97.56 107 TYR A O 1
ATOM 859 N N . ARG A 1 108 ? -12.148 -6.402 -15.789 1 96.06 108 ARG A N 1
ATOM 860 C CA . ARG A 1 108 ? -13.328 -5.586 -16.047 1 96.06 108 ARG A CA 1
ATOM 861 C C . ARG A 1 108 ? -14.086 -5.293 -14.758 1 96.06 108 ARG A C 1
ATOM 863 O O . ARG A 1 108 ? -14.492 -4.156 -14.516 1 96.06 108 ARG A O 1
ATOM 870 N N . ASP A 1 109 ? -14.242 -6.234 -13.93 1 97.12 109 ASP A N 1
ATOM 871 C CA . ASP A 1 109 ? -15.086 -6.152 -12.742 1 97.12 109 ASP A CA 1
ATOM 872 C C . ASP A 1 109 ? -14.445 -5.273 -11.672 1 97.12 109 ASP A C 1
ATOM 874 O O . ASP A 1 109 ? -15.148 -4.652 -10.867 1 97.12 109 ASP A O 1
ATOM 878 N N . CYS A 1 110 ? -13.141 -5.18 -11.672 1 97.44 110 CYS A N 1
ATOM 879 C CA . CYS A 1 110 ? -12.484 -4.418 -10.617 1 97.44 110 CYS A CA 1
ATOM 880 C C . CYS A 1 110 ? -12.742 -2.926 -10.781 1 97.44 110 CYS A C 1
ATOM 882 O O . CYS A 1 110 ? -12.625 -2.164 -9.82 1 97.44 110 CYS A O 1
ATOM 884 N N . LYS A 1 111 ? -13.109 -2.502 -11.945 1 96.69 111 LYS A N 1
ATOM 885 C CA . LYS A 1 111 ? -13.273 -1.078 -12.219 1 96.69 111 LYS A CA 1
ATOM 886 C C . LYS A 1 111 ? -14.406 -0.49 -11.383 1 96.69 111 LYS A C 1
ATOM 888 O O . LYS A 1 111 ? -14.359 0.683 -11 1 96.69 111 LYS A O 1
ATOM 893 N N . ILE A 1 112 ? -15.344 -1.292 -11.031 1 95.94 112 ILE A N 1
ATOM 894 C CA . ILE A 1 112 ? -16.484 -0.824 -10.242 1 95.94 112 ILE A CA 1
ATOM 895 C C . ILE A 1 112 ? -16 -0.324 -8.883 1 95.94 112 ILE A C 1
ATOM 897 O O . ILE A 1 112 ? -16.609 0.567 -8.289 1 95.94 112 ILE A O 1
ATOM 901 N N . GLY A 1 113 ? -14.891 -0.822 -8.398 1 95.75 113 GLY A N 1
ATOM 902 C CA . GLY A 1 113 ? -14.352 -0.451 -7.098 1 95.75 113 GLY A CA 1
ATOM 903 C C . GLY A 1 113 ? -13.898 0.994 -7.031 1 95.75 113 GLY A C 1
ATOM 904 O O . GLY A 1 113 ? -13.938 1.613 -5.965 1 95.75 113 GLY A O 1
ATOM 905 N N . THR A 1 114 ? -13.516 1.512 -8.094 1 96.56 114 THR A N 1
ATOM 906 C CA . THR A 1 114 ? -12.992 2.871 -8.109 1 96.56 114 THR A CA 1
ATOM 907 C C . THR A 1 114 ? -14.094 3.875 -8.438 1 96.56 114 THR A C 1
ATOM 909 O O . THR A 1 114 ? -13.852 5.086 -8.445 1 96.56 114 THR A O 1
ATOM 912 N N . ILE A 1 115 ? -15.266 3.355 -8.664 1 94.81 115 ILE A N 1
ATOM 913 C CA . ILE A 1 115 ? -16.328 4.227 -9.164 1 94.81 115 ILE A CA 1
ATOM 914 C C . ILE A 1 115 ? -17.516 4.184 -8.203 1 94.81 115 ILE A C 1
ATOM 916 O O . ILE A 1 115 ? -18.062 5.227 -7.836 1 94.81 115 ILE A O 1
ATOM 920 N N . TYR A 1 116 ? -17.875 2.984 -7.762 1 86 116 TYR A N 1
ATOM 921 C CA . TYR A 1 116 ? -19.094 2.801 -6.977 1 86 116 TYR A CA 1
ATOM 922 C C . TYR A 1 116 ? -18.797 2.893 -5.484 1 86 116 TYR A C 1
ATOM 924 O O . TYR A 1 116 ? -17.641 2.834 -5.066 1 86 116 TYR A O 1
ATOM 932 N N . GLU A 1 117 ? -19.75 3.312 -4.703 1 82.56 117 GLU A N 1
ATOM 933 C CA . GLU A 1 117 ? -19.703 3.477 -3.252 1 82.56 117 GLU A CA 1
ATOM 934 C C . GLU A 1 117 ? -18.828 4.66 -2.854 1 82.56 117 GLU A C 1
ATOM 936 O O . GLU A 1 117 ? -18.344 4.727 -1.724 1 82.56 117 GLU A O 1
ATOM 941 N N . GLY A 1 118 ? -18.453 5.586 -3.74 1 91.75 118 GLY A N 1
ATOM 942 C CA . GLY A 1 118 ? -17.562 6.723 -3.627 1 91.75 118 GLY A CA 1
ATOM 943 C C . GLY A 1 118 ? -16.281 6.559 -4.43 1 91.75 118 GLY A C 1
ATOM 944 O O . GLY A 1 118 ? -15.516 5.621 -4.199 1 91.75 118 GLY A O 1
ATOM 945 N N . THR A 1 119 ? -16.172 7.484 -5.371 1 97.44 119 THR A N 1
ATOM 946 C CA . THR A 1 119 ? -14.992 7.43 -6.223 1 97.44 119 THR A CA 1
ATOM 947 C C . THR A 1 119 ? -13.719 7.523 -5.387 1 97.44 119 THR A C 1
ATOM 949 O O . THR A 1 119 ? -13.758 7.941 -4.227 1 97.44 119 THR A O 1
ATOM 952 N N . SER A 1 120 ? -12.633 7.145 -5.984 1 97.88 120 SER A N 1
ATOM 953 C CA . SER A 1 120 ? -11.336 7.285 -5.32 1 97.88 120 SER A CA 1
ATOM 954 C C . SER A 1 120 ? -11.109 8.719 -4.848 1 97.88 120 SER A C 1
ATOM 956 O O . SER A 1 120 ? -10.641 8.938 -3.73 1 97.88 120 SER A O 1
ATOM 958 N N . ASN A 1 121 ? -11.5 9.664 -5.613 1 97.81 121 ASN A N 1
ATOM 959 C CA . ASN A 1 121 ? -11.305 11.07 -5.273 1 97.81 121 ASN A CA 1
ATOM 960 C C . ASN A 1 121 ? -12.148 11.477 -4.07 1 97.81 121 ASN A C 1
ATOM 962 O O . ASN A 1 121 ? -11.703 12.25 -3.225 1 97.81 121 ASN A O 1
ATOM 966 N N . ILE A 1 122 ? -13.352 10.969 -4.023 1 98.12 122 ILE A N 1
ATOM 967 C CA . ILE A 1 122 ? -14.234 11.266 -2.896 1 98.12 122 ILE A CA 1
ATOM 968 C C . ILE A 1 122 ? -13.656 10.656 -1.62 1 98.12 122 ILE A C 1
ATOM 970 O O . ILE A 1 122 ? -13.664 11.289 -0.564 1 98.12 122 ILE A O 1
ATOM 974 N N . GLN A 1 123 ? -13.164 9.461 -1.716 1 98.62 123 GLN A N 1
ATOM 975 C CA . GLN A 1 123 ? -12.531 8.82 -0.564 1 98.62 123 GLN A CA 1
ATOM 976 C C . GLN A 1 123 ? -11.344 9.641 -0.074 1 98.62 123 GLN A C 1
ATOM 978 O O . GLN A 1 123 ? -11.195 9.883 1.127 1 98.62 123 GLN A O 1
ATOM 983 N N . LEU A 1 124 ? -10.492 10.094 -0.966 1 98.75 124 LEU A N 1
ATOM 984 C CA . LEU A 1 124 ? -9.305 10.867 -0.624 1 98.75 124 LEU A CA 1
ATOM 985 C C . LEU A 1 124 ? -9.688 12.195 0.024 1 98.75 124 LEU A C 1
ATOM 987 O O . LEU A 1 124 ? -9.094 12.594 1.024 1 98.75 124 LEU A O 1
ATOM 991 N N . SER A 1 125 ? -10.695 12.859 -0.49 1 98.62 125 SER A N 1
ATOM 992 C CA . SER A 1 125 ? -11.148 14.125 0.067 1 98.62 125 SER A CA 1
ATOM 993 C C . SER A 1 125 ? -11.719 13.945 1.468 1 98.62 125 SER A C 1
ATOM 995 O O . SER A 1 125 ? -11.453 14.742 2.363 1 98.62 125 SER A O 1
ATOM 997 N N . THR A 1 126 ? -12.531 12.922 1.611 1 98.69 126 THR A N 1
ATOM 998 C CA . THR A 1 126 ? -13.125 12.641 2.914 1 98.69 126 THR A CA 1
ATOM 999 C C . THR A 1 126 ? -12.039 12.383 3.955 1 98.69 126 THR A C 1
ATOM 1001 O O . THR A 1 126 ? -12.094 12.922 5.062 1 98.69 126 THR A O 1
ATOM 1004 N N . MET A 1 127 ? 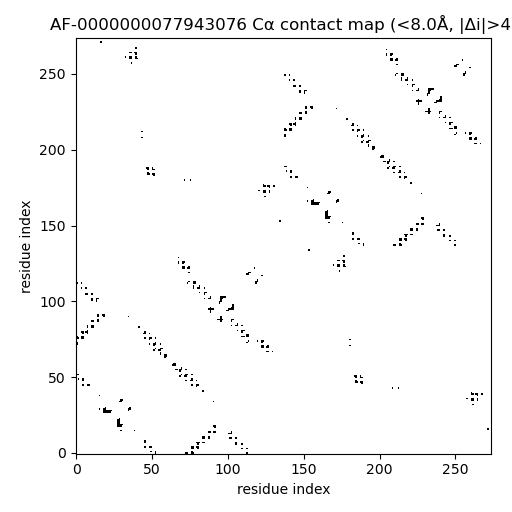-11.047 11.602 3.6 1 98.62 127 MET A N 1
ATOM 1005 C CA . MET A 1 127 ? -9.93 11.32 4.492 1 98.62 127 MET A CA 1
ATOM 1006 C C . MET A 1 127 ? -9.188 12.594 4.863 1 98.62 127 MET A C 1
ATOM 1008 O O . MET A 1 127 ? -8.844 12.805 6.027 1 98.62 127 MET A O 1
ATOM 1012 N N . ALA A 1 128 ? -8.93 13.375 3.857 1 98.75 128 ALA A N 1
ATOM 1013 C CA . ALA A 1 128 ? -8.188 14.609 4.082 1 98.75 128 ALA A CA 1
ATOM 1014 C C . ALA A 1 128 ? -8.914 15.508 5.078 1 98.75 128 ALA A C 1
ATOM 1016 O O . ALA A 1 128 ? -8.281 16.141 5.926 1 98.75 128 ALA A O 1
ATOM 1017 N N . LYS A 1 129 ? -10.195 15.57 4.973 1 98.44 129 LYS A N 1
ATOM 1018 C CA . LYS A 1 129 ? -10.992 16.375 5.902 1 98.44 129 LYS A CA 1
ATOM 1019 C C . LYS A 1 129 ? -10.836 15.867 7.332 1 98.44 129 LYS A C 1
ATOM 1021 O O . LYS A 1 129 ? -10.711 16.656 8.266 1 98.44 129 LYS A O 1
ATOM 1026 N N . ILE A 1 130 ? -10.891 14.648 7.5 1 98.75 130 ILE A N 1
ATOM 1027 C CA . ILE A 1 130 ? -10.766 14.062 8.828 1 98.75 130 ILE A CA 1
ATOM 1028 C C . ILE A 1 130 ? -9.359 14.312 9.375 1 98.75 130 ILE A C 1
ATOM 1030 O O . ILE A 1 130 ? -9.195 14.656 10.547 1 98.75 130 ILE A O 1
ATOM 1034 N N . ILE A 1 131 ? -8.336 14.148 8.547 1 98.69 131 ILE A N 1
ATOM 1035 C CA . ILE A 1 131 ? -6.953 14.398 8.953 1 98.69 131 ILE A CA 1
ATOM 1036 C C . ILE A 1 131 ? -6.801 15.852 9.406 1 98.69 131 ILE A C 1
ATOM 1038 O O . ILE A 1 131 ? -6.172 16.125 10.43 1 98.69 131 ILE A O 1
ATOM 1042 N N . ASP A 1 132 ? -7.375 16.703 8.664 1 98.44 132 ASP A N 1
ATOM 1043 C CA . ASP A 1 132 ? -7.348 18.109 9.039 1 98.44 132 ASP A CA 1
ATOM 1044 C C . ASP A 1 132 ? -7.883 18.328 10.453 1 98.44 132 ASP A C 1
ATOM 1046 O O . ASP A 1 132 ? -7.273 19.031 11.258 1 98.44 132 ASP A O 1
ATOM 1050 N N . GLN A 1 133 ? -8.961 17.688 10.773 1 97.94 133 GLN A N 1
ATOM 1051 C CA . GLN A 1 133 ? -9.594 17.812 12.086 1 97.94 133 GLN A CA 1
ATOM 1052 C C . GLN A 1 133 ? -8.727 17.203 13.18 1 97.94 133 GLN A C 1
ATOM 1054 O O . GLN A 1 133 ? -8.703 17.688 14.312 1 97.94 133 GLN A O 1
ATOM 1059 N N . GLU A 1 134 ? -8.008 16.156 12.852 1 97.38 134 GLU A N 1
ATOM 1060 C CA . GLU A 1 134 ? -7.148 15.492 13.828 1 97.38 134 GLU A CA 1
ATOM 1061 C C . GLU A 1 134 ? -6.008 16.406 14.273 1 97.38 134 GLU A C 1
ATOM 1063 O O . GLU A 1 134 ? -5.539 16.312 15.406 1 97.38 134 GLU A O 1
ATOM 1068 N N . TYR A 1 135 ? -5.512 17.234 13.438 1 96.81 135 TYR A N 1
ATOM 1069 C CA . TYR A 1 135 ? -4.398 18.109 13.781 1 96.81 135 TYR A CA 1
ATOM 1070 C C . TYR A 1 135 ? -4.898 19.422 14.383 1 96.81 135 TYR A C 1
ATOM 1072 O O . TYR A 1 135 ? -4.105 20.297 14.727 1 96.81 135 TYR A O 1
ATOM 1080 N N . ASP A 1 136 ? -6.234 19.609 14.469 1 91.19 136 ASP A N 1
ATOM 1081 C CA . ASP A 1 136 ? -6.816 20.688 15.273 1 91.19 136 ASP A CA 1
ATOM 1082 C C . ASP A 1 136 ? -6.84 20.328 16.75 1 91.19 136 ASP A C 1
ATOM 1084 O O . ASP A 1 136 ? -6.801 21.203 17.609 1 91.19 136 ASP A O 1
ATOM 1088 N N . SER A 1 137 ? -6.918 19.047 17.062 1 78.5 137 SER A N 1
ATOM 1089 C CA . SER A 1 137 ? -7.102 18.578 18.438 1 78.5 137 SER A CA 1
ATOM 1090 C C . SER A 1 137 ? -5.762 18.422 19.156 1 78.5 137 SER A C 1
ATOM 1092 O O . SER A 1 137 ? -5.66 18.672 20.359 1 78.5 137 SER A O 1
ATOM 1094 N N . MET B 1 1 ? 11.445 -2.287 10.734 1 92.75 1 MET B N 1
ATOM 1095 C CA . MET B 1 1 ? 10.031 -2.209 10.383 1 92.75 1 MET B CA 1
ATOM 1096 C C . MET B 1 1 ? 9.305 -1.196 11.266 1 92.75 1 MET B C 1
ATOM 1098 O O . MET B 1 1 ? 8.906 -0.132 10.789 1 92.75 1 MET B O 1
ATOM 1102 N N . PHE B 1 2 ? 9.445 -1.314 12.578 1 94.44 2 PHE B N 1
ATOM 1103 C CA . PHE B 1 2 ? 8.789 -0.386 13.492 1 94.44 2 PHE B CA 1
ATOM 1104 C C . PHE B 1 2 ? 9.422 0.998 13.398 1 94.44 2 PHE B C 1
ATOM 1106 O O . PHE B 1 2 ? 8.719 2.01 13.391 1 94.44 2 PHE B O 1
ATOM 1113 N N . GLN B 1 3 ? 10.758 0.982 13.297 1 96.75 3 GLN B N 1
ATOM 1114 C CA . GLN B 1 3 ? 11.484 2.246 13.211 1 96.75 3 GLN B CA 1
ATOM 1115 C C . GLN B 1 3 ? 11.078 3.02 11.953 1 96.75 3 GLN B C 1
ATOM 1117 O O . GLN B 1 3 ? 10.93 4.242 12 1 96.75 3 GLN B O 1
ATOM 1122 N N . MET B 1 4 ? 10.93 2.359 10.836 1 98.31 4 MET B N 1
ATOM 1123 C CA . MET B 1 4 ? 10.594 3.014 9.578 1 98.31 4 MET B CA 1
ATOM 1124 C C . MET B 1 4 ? 9.172 3.576 9.617 1 98.31 4 MET B C 1
ATOM 1126 O O . MET B 1 4 ? 8.914 4.656 9.078 1 98.31 4 MET B O 1
ATOM 1130 N N . VAL B 1 5 ? 8.266 2.816 10.234 1 98.69 5 VAL B N 1
ATOM 1131 C CA . VAL B 1 5 ? 6.91 3.318 10.414 1 98.69 5 VAL B CA 1
ATOM 1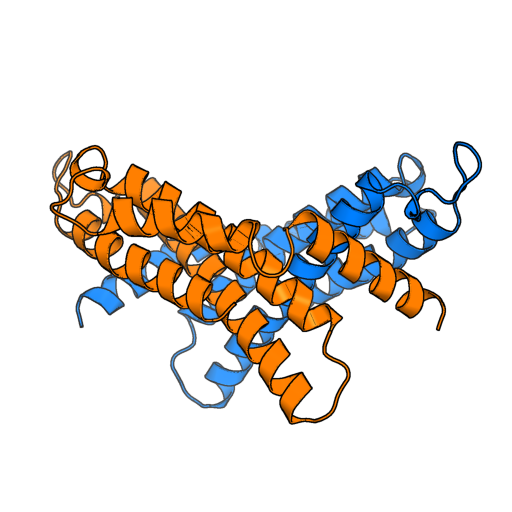132 C C . VAL B 1 5 ? 6.934 4.574 11.281 1 98.69 5 VAL B C 1
ATOM 1134 O O . VAL B 1 5 ? 6.277 5.566 10.961 1 98.69 5 VAL B O 1
ATOM 1137 N N . GLY B 1 6 ? 7.676 4.527 12.367 1 98.56 6 GLY B N 1
ATOM 1138 C CA . GLY B 1 6 ? 7.82 5.68 13.242 1 98.56 6 GLY B CA 1
ATOM 1139 C C . GLY B 1 6 ? 8.414 6.887 12.539 1 98.56 6 GLY B C 1
ATOM 1140 O O . GLY B 1 6 ? 7.945 8.016 12.727 1 98.56 6 GLY B O 1
ATOM 1141 N N . LEU B 1 7 ? 9.438 6.633 11.805 1 98.56 7 LEU B N 1
ATOM 1142 C CA . LEU B 1 7 ? 10.102 7.691 11.055 1 98.56 7 LEU B CA 1
ATOM 1143 C C . LEU B 1 7 ? 9.141 8.336 10.062 1 98.56 7 LEU B C 1
ATOM 1145 O O . LEU B 1 7 ? 9.055 9.57 9.984 1 98.56 7 LEU B O 1
ATOM 1149 N N . ALA B 1 8 ? 8.414 7.543 9.312 1 98.81 8 ALA B N 1
ATOM 1150 C CA . ALA B 1 8 ? 7.43 8.047 8.359 1 98.81 8 ALA B CA 1
ATOM 1151 C C . ALA B 1 8 ? 6.367 8.891 9.055 1 98.81 8 ALA B C 1
ATOM 1153 O O . ALA B 1 8 ? 6.051 10 8.609 1 98.81 8 ALA B O 1
ATOM 1154 N N . GLN B 1 9 ? 5.891 8.352 10.133 1 98.88 9 GLN B N 1
ATOM 1155 C CA . GLN B 1 9 ? 4.863 9.062 10.883 1 98.88 9 GLN B CA 1
ATOM 1156 C C . GLN B 1 9 ? 5.402 10.375 11.445 1 98.88 9 GLN B C 1
ATOM 1158 O O . GLN B 1 9 ? 4.715 11.398 11.414 1 98.88 9 GLN B O 1
ATOM 1163 N N . GLY B 1 10 ? 6.559 10.336 12.023 1 98.62 10 GLY B N 1
ATOM 1164 C CA . GLY B 1 10 ? 7.168 11.547 12.547 1 98.62 10 GLY B CA 1
ATOM 1165 C C . GLY B 1 10 ? 7.332 12.633 11.492 1 98.62 10 GLY B C 1
ATOM 1166 O O . GLY B 1 10 ? 7.031 13.797 11.75 1 98.62 10 GLY B O 1
ATOM 1167 N N . CYS B 1 11 ? 7.84 12.258 10.359 1 98.69 11 CYS B N 1
ATOM 1168 C CA . CYS B 1 11 ? 8 13.188 9.25 1 98.69 11 CYS B CA 1
ATOM 1169 C C . CYS B 1 11 ? 6.664 13.789 8.844 1 98.69 11 CYS B C 1
ATOM 1171 O O . CYS B 1 11 ? 6.559 15 8.648 1 98.69 11 CYS B O 1
ATOM 1173 N N . PHE B 1 12 ? 5.68 12.961 8.742 1 98.88 12 PHE B N 1
ATOM 1174 C CA . PHE B 1 12 ? 4.316 13.344 8.398 1 98.88 12 PHE B CA 1
ATOM 1175 C C . PHE B 1 12 ? 3.76 14.336 9.414 1 98.88 12 PHE B C 1
ATOM 1177 O O . PHE B 1 12 ? 3.143 15.336 9.039 1 98.88 12 PHE B O 1
ATOM 1184 N N . ASP B 1 13 ? 4.047 14.102 10.625 1 98.62 13 ASP B N 1
ATOM 1185 C CA . ASP B 1 13 ? 3.525 14.898 11.734 1 98.62 13 ASP B CA 1
ATOM 1186 C C . ASP B 1 13 ? 4.164 16.281 11.758 1 98.62 13 ASP B C 1
ATOM 1188 O O . ASP B 1 13 ? 3.635 17.203 12.375 1 98.62 13 ASP B O 1
ATOM 1192 N N . HIS B 1 14 ? 5.234 16.438 11.156 1 97.88 14 HIS B N 1
ATOM 1193 C CA . HIS B 1 14 ? 5.859 17.75 11.047 1 97.88 14 HIS B CA 1
ATOM 1194 C C . HIS B 1 14 ? 5.391 18.484 9.797 1 97.88 14 HIS B C 1
ATOM 1196 O O . HIS B 1 14 ? 5.211 19.703 9.82 1 97.88 14 HIS B O 1
ATOM 1202 N N . ALA B 1 15 ? 5.184 17.781 8.742 1 98.44 15 ALA B N 1
ATOM 1203 C CA . ALA B 1 15 ? 4.922 18.406 7.445 1 98.44 15 ALA B CA 1
ATOM 1204 C C . ALA B 1 15 ? 3.471 18.859 7.336 1 98.44 15 ALA B C 1
ATOM 1206 O O . ALA B 1 15 ? 3.191 19.922 6.793 1 98.44 15 ALA B O 1
ATOM 1207 N N . VAL B 1 16 ? 2.555 18.031 7.844 1 98.75 16 VAL B N 1
ATOM 1208 C CA . VAL B 1 16 ? 1.137 18.344 7.664 1 98.75 16 VAL B CA 1
ATOM 1209 C C . VAL B 1 16 ? 0.792 19.641 8.367 1 98.75 16 VAL B C 1
ATOM 1211 O O . VAL B 1 16 ? 0.174 20.531 7.777 1 98.75 16 VAL B O 1
ATOM 1214 N N . PRO B 1 17 ? 1.217 19.875 9.641 1 98.25 17 PRO B N 1
ATOM 1215 C CA . PRO B 1 17 ? 0.938 21.172 10.273 1 98.25 17 PRO B CA 1
ATOM 1216 C C . PRO B 1 17 ? 1.509 22.344 9.492 1 98.25 17 PRO B C 1
ATOM 1218 O O . PRO B 1 17 ? 0.894 23.406 9.445 1 98.25 17 PRO B O 1
ATOM 1221 N N . TYR B 1 18 ? 2.643 22.141 8.922 1 97.81 18 TYR B N 1
ATOM 1222 C CA . TYR B 1 18 ? 3.211 23.203 8.094 1 97.81 18 TYR B CA 1
ATOM 1223 C C . TYR B 1 18 ? 2.273 23.562 6.949 1 97.81 18 TYR B C 1
ATOM 1225 O O . TYR B 1 18 ? 2.066 24.75 6.656 1 97.81 18 TYR B O 1
ATOM 1233 N N . THR B 1 19 ? 1.697 22.594 6.234 1 98.31 19 THR B N 1
ATOM 1234 C CA . THR B 1 19 ? 0.806 22.844 5.105 1 98.31 19 THR B CA 1
ATOM 1235 C C . THR B 1 19 ? -0.477 23.531 5.566 1 98.31 19 THR B C 1
ATOM 1237 O O . THR B 1 19 ? -1.139 24.203 4.781 1 98.31 19 THR B O 1
ATOM 1240 N N . ARG B 1 20 ? -0.855 23.328 6.797 1 98.25 20 ARG B N 1
ATOM 1241 C CA . ARG B 1 20 ? -2.061 23.922 7.367 1 98.25 20 ARG B CA 1
ATOM 1242 C C . ARG B 1 20 ? -1.819 25.375 7.766 1 98.25 20 ARG B C 1
ATOM 1244 O O . ARG B 1 20 ? -2.768 26.156 7.922 1 98.25 20 ARG B O 1
ATOM 1251 N N . GLU B 1 21 ? -0.604 25.703 7.961 1 97.75 21 GLU B N 1
ATOM 1252 C CA . GLU B 1 21 ? -0.247 27.047 8.406 1 97.75 21 GLU B CA 1
ATOM 1253 C C . GLU B 1 21 ? 0.148 27.938 7.223 1 97.75 21 GLU B C 1
ATOM 1255 O O . GLU B 1 21 ? -0.202 29.109 7.18 1 97.75 21 GLU B O 1
ATOM 1260 N N . ARG B 1 22 ? 0.878 27.406 6.328 1 97.56 22 ARG B N 1
ATOM 1261 C CA . ARG B 1 22 ? 1.347 28.172 5.176 1 97.56 22 ARG B CA 1
ATOM 1262 C C . ARG B 1 22 ? 0.183 28.562 4.273 1 97.56 22 ARG B C 1
ATOM 1264 O O . ARG B 1 22 ? -0.674 27.734 3.955 1 97.56 22 ARG B O 1
ATOM 1271 N N . VAL B 1 23 ? 0.225 29.922 3.807 1 98.31 23 VAL B N 1
ATOM 1272 C CA . VAL B 1 23 ? -0.848 30.438 2.957 1 98.31 23 VAL B CA 1
ATOM 1273 C C . VAL B 1 23 ? -0.282 30.844 1.599 1 98.31 23 VAL B C 1
ATOM 1275 O O . VAL B 1 23 ? 0.753 31.5 1.523 1 98.31 23 VAL B O 1
ATOM 1278 N N . GLN B 1 24 ? -0.926 30.297 0.597 1 97.19 24 GLN B N 1
ATOM 1279 C CA . GLN B 1 24 ? -0.712 30.703 -0.789 1 97.19 24 GLN B CA 1
ATOM 1280 C C . GLN B 1 24 ? -2.039 30.875 -1.524 1 97.19 24 GLN B C 1
ATOM 1282 O O . GLN B 1 24 ? -2.988 30.125 -1.277 1 97.19 24 GLN B O 1
ATOM 1287 N N . PHE B 1 25 ? -2.027 31.875 -2.363 1 97.75 25 PHE B N 1
ATOM 1288 C CA . PHE B 1 25 ? -3.205 32.188 -3.166 1 97.75 25 PHE B CA 1
ATOM 1289 C C . PHE B 1 25 ? -4.438 32.344 -2.283 1 97.75 25 PHE B C 1
ATOM 1291 O O . PHE B 1 25 ? -5.52 31.875 -2.629 1 97.75 25 PHE B O 1
ATOM 1298 N N . GLY B 1 26 ? -4.281 32.875 -1.096 1 97.81 26 GLY B N 1
ATOM 1299 C CA . GLY B 1 26 ? -5.371 33.312 -0.237 1 97.81 26 GLY B CA 1
ATOM 1300 C C . GLY B 1 26 ? -5.906 32.188 0.655 1 97.81 26 GLY B C 1
ATOM 1301 O O . GLY B 1 26 ? -6.898 32.375 1.358 1 97.81 26 GLY B O 1
ATOM 1302 N N . LYS B 1 27 ? -5.34 31.062 0.653 1 98.12 27 LYS B N 1
ATOM 1303 C CA . LYS B 1 27 ? -5.793 29.969 1.51 1 98.12 27 LYS B CA 1
ATOM 1304 C C . LYS B 1 27 ? -4.621 29.109 1.97 1 98.12 27 LYS B C 1
ATOM 1306 O O . LYS B 1 27 ? -3.531 29.172 1.399 1 98.12 27 LYS B O 1
ATOM 1311 N N . ARG B 1 28 ? -4.914 28.312 3.021 1 98 28 ARG B N 1
ATOM 1312 C CA . ARG B 1 28 ? -3.895 27.359 3.438 1 98 28 ARG B CA 1
ATOM 1313 C C . ARG B 1 28 ? -3.533 26.406 2.297 1 98 28 ARG B C 1
ATOM 1315 O O . ARG B 1 28 ? -4.406 25.984 1.542 1 98 28 ARG B O 1
ATOM 1322 N N . ILE B 1 29 ? -2.291 26.031 2.176 1 98.25 29 ILE B N 1
ATOM 1323 C CA . ILE B 1 29 ? -1.904 25.109 1.108 1 98.25 29 ILE B CA 1
ATOM 1324 C C . ILE B 1 29 ? -2.594 23.766 1.311 1 98.25 29 ILE B C 1
ATOM 1326 O O . ILE B 1 29 ? -2.91 23.062 0.342 1 98.25 29 ILE B O 1
ATOM 1330 N N . PHE B 1 30 ? -2.898 23.422 2.502 1 98.69 30 PHE B N 1
ATOM 1331 C CA . PHE B 1 30 ? -3.623 22.188 2.799 1 98.69 30 PHE B CA 1
ATOM 1332 C C . PHE B 1 30 ? -4.992 22.203 2.127 1 98.69 30 PHE B C 1
ATOM 1334 O O . PHE B 1 30 ? -5.535 21.141 1.811 1 98.69 30 PHE B O 1
ATOM 1341 N N . ASP B 1 31 ? -5.543 23.328 1.848 1 98.56 31 ASP B N 1
ATOM 1342 C CA . ASP B 1 31 ? -6.926 23.422 1.387 1 98.56 31 ASP B CA 1
ATOM 1343 C C . ASP B 1 31 ? -7.023 23.188 -0.118 1 98.56 31 ASP B C 1
ATOM 1345 O O . ASP B 1 31 ? -8.117 23.062 -0.664 1 98.56 31 ASP B O 1
ATOM 1349 N N . PHE B 1 32 ? -5.891 23.141 -0.821 1 98.56 32 PHE B N 1
ATOM 1350 C CA . PHE B 1 32 ? -5.91 22.766 -2.229 1 98.56 32 PHE B CA 1
ATOM 1351 C C . PHE B 1 32 ? -6.148 21.281 -2.387 1 98.56 32 PHE B C 1
ATOM 1353 O O . PHE B 1 32 ? -5.5 20.469 -1.72 1 98.56 32 PHE B O 1
ATOM 1360 N N . GLN B 1 33 ? -7.016 20.953 -3.287 1 98.25 33 GLN B N 1
ATOM 1361 C CA . GLN B 1 33 ? -7.426 19.562 -3.467 1 98.25 33 GLN B CA 1
ATOM 1362 C C . GLN B 1 33 ? -6.227 18.672 -3.785 1 98.25 33 GLN B C 1
ATOM 1364 O O . GLN B 1 33 ? -6.133 17.547 -3.287 1 98.25 33 GLN B O 1
ATOM 1369 N N . GLY B 1 34 ? -5.34 19.141 -4.648 1 98.38 34 GLY B N 1
ATOM 1370 C CA . GLY B 1 34 ? -4.141 18.375 -4.965 1 98.38 34 GLY B CA 1
ATOM 1371 C C . GLY B 1 34 ? -3.316 18.031 -3.742 1 98.38 34 GLY B C 1
ATOM 1372 O O . GLY B 1 34 ? -2.814 16.906 -3.629 1 98.38 34 GLY B O 1
ATOM 1373 N N . MET B 1 35 ? -3.174 19 -2.85 1 98.69 35 MET B N 1
ATOM 1374 C CA . MET B 1 35 ? -2.455 18.766 -1.6 1 98.69 35 MET B CA 1
ATOM 1375 C C . MET B 1 35 ? -3.209 17.781 -0.718 1 98.69 35 MET B C 1
ATOM 1377 O O . MET B 1 35 ? -2.615 16.828 -0.189 1 98.69 35 MET B O 1
ATOM 1381 N N . GLN B 1 36 ? -4.5 17.922 -0.643 1 98.81 36 GLN B N 1
ATOM 1382 C CA . GLN B 1 36 ? -5.348 17.047 0.156 1 98.81 36 GLN B CA 1
ATOM 1383 C C . GLN B 1 36 ? -5.23 15.594 -0.308 1 98.81 36 GLN B C 1
ATOM 1385 O O . GLN B 1 36 ? -5.121 14.68 0.513 1 98.81 36 GLN B O 1
ATOM 1390 N N . HIS B 1 37 ? -5.234 15.391 -1.551 1 98.88 37 HIS B N 1
ATOM 1391 C CA . HIS B 1 37 ? -5.168 14.039 -2.092 1 98.88 37 HIS B CA 1
ATOM 1392 C C . HIS B 1 37 ? -3.814 13.398 -1.812 1 98.88 37 HIS B C 1
ATOM 1394 O O . HIS B 1 37 ? -3.74 12.219 -1.462 1 98.88 37 HIS B O 1
ATOM 1400 N N . GLN B 1 38 ? -2.77 14.133 -1.968 1 98.88 38 GLN B N 1
ATOM 1401 C CA . GLN B 1 38 ? -1.444 13.594 -1.669 1 98.88 38 GLN B CA 1
ATOM 1402 C C . GLN B 1 38 ? -1.317 13.234 -0.192 1 98.88 38 GLN B C 1
ATOM 1404 O O . GLN B 1 38 ? -0.809 12.164 0.149 1 98.88 38 GLN B O 1
ATOM 1409 N N . VAL B 1 39 ? -1.791 14.102 0.679 1 98.94 39 VAL B N 1
ATOM 1410 C CA . VAL B 1 39 ? -1.738 13.875 2.119 1 98.94 39 VAL B CA 1
ATOM 1411 C C . VAL B 1 39 ? -2.516 12.609 2.473 1 98.94 39 VAL B C 1
ATOM 1413 O O . VAL B 1 39 ? -2.027 11.766 3.227 1 98.94 39 VAL B O 1
ATOM 1416 N N . ALA B 1 40 ? -3.67 12.438 1.91 1 98.94 40 ALA B N 1
ATOM 1417 C CA . ALA B 1 40 ? -4.512 11.281 2.178 1 98.94 40 ALA B CA 1
ATOM 1418 C C . ALA B 1 40 ? -3.848 9.992 1.688 1 98.94 40 ALA B C 1
ATOM 1420 O O . ALA B 1 40 ? -3.9 8.961 2.361 1 98.94 40 ALA B O 1
ATOM 1421 N N . GLN B 1 41 ? -3.244 10.039 0.525 1 98.94 41 GLN B N 1
ATOM 1422 C CA . GLN B 1 41 ? -2.551 8.883 -0.034 1 98.94 41 GLN B CA 1
ATOM 1423 C C . GLN B 1 41 ? -1.395 8.445 0.863 1 98.94 41 GLN B C 1
ATOM 1425 O O . GLN B 1 41 ? -1.252 7.262 1.17 1 98.94 41 GLN B O 1
ATOM 1430 N N . VAL B 1 42 ? -0.627 9.414 1.316 1 98.94 42 VAL B N 1
ATOM 1431 C CA . VAL B 1 42 ? 0.53 9.109 2.152 1 98.94 42 VAL B CA 1
ATOM 1432 C C 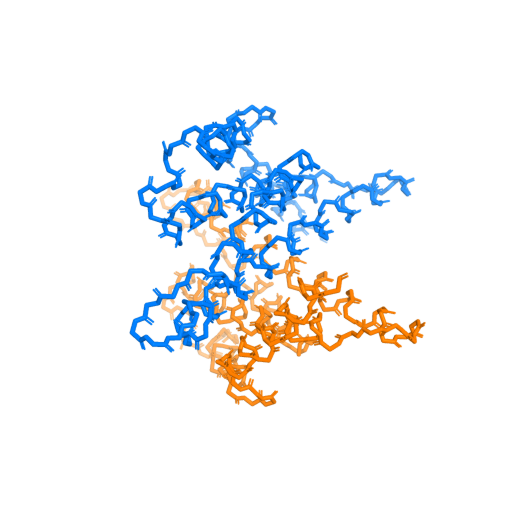. VAL B 1 42 ? 0.065 8.57 3.504 1 98.94 42 VAL B C 1
ATOM 1434 O O . VAL B 1 42 ? 0.618 7.594 4.016 1 98.94 42 VAL B O 1
ATOM 1437 N N . ALA B 1 43 ? -0.938 9.156 4.07 1 98.94 43 ALA B N 1
ATOM 1438 C CA . ALA B 1 43 ? -1.489 8.672 5.332 1 98.94 43 ALA B CA 1
ATOM 1439 C C . ALA B 1 43 ? -1.944 7.223 5.211 1 98.94 43 ALA B C 1
ATOM 1441 O O . ALA B 1 43 ? -1.738 6.422 6.125 1 98.94 43 ALA B O 1
ATOM 1442 N N . THR B 1 44 ? -2.568 6.859 4.09 1 98.94 44 THR B N 1
ATOM 1443 C CA . THR B 1 44 ? -3.039 5.5 3.848 1 98.94 44 THR B CA 1
ATOM 1444 C C . THR B 1 44 ? -1.868 4.523 3.791 1 98.94 44 THR B C 1
ATOM 1446 O O . THR B 1 44 ? -1.93 3.438 4.371 1 98.94 44 THR B O 1
ATOM 1449 N N . GLN B 1 45 ? -0.825 4.926 3.111 1 98.94 45 GLN B N 1
ATOM 1450 C CA . GLN B 1 45 ? 0.346 4.066 2.982 1 98.94 45 GLN B CA 1
ATOM 1451 C C . GLN B 1 45 ? 1.028 3.859 4.332 1 98.94 45 GLN B C 1
ATOM 1453 O O . GLN B 1 45 ? 1.493 2.76 4.637 1 98.94 45 GLN B O 1
ATOM 1458 N N . ILE B 1 46 ? 1.111 4.875 5.156 1 98.94 46 ILE B N 1
ATOM 1459 C CA . ILE B 1 46 ? 1.695 4.758 6.488 1 98.94 46 ILE B CA 1
ATOM 1460 C C . ILE B 1 46 ? 0.869 3.789 7.328 1 98.94 46 ILE B C 1
ATOM 1462 O O . ILE B 1 46 ? 1.423 2.934 8.023 1 98.94 46 ILE B O 1
ATOM 1466 N N . GLU B 1 47 ? -0.432 3.922 7.227 1 98.94 47 GLU B N 1
ATOM 1467 C CA . GLU B 1 47 ? -1.301 3.023 7.984 1 98.94 47 GLU B CA 1
ATOM 1468 C C . GLU B 1 47 ? -1.157 1.582 7.5 1 98.94 47 GLU B C 1
ATOM 1470 O O . GLU B 1 47 ? -1.123 0.651 8.305 1 98.94 47 GLU B O 1
ATOM 1475 N N . ALA B 1 48 ? -1.091 1.377 6.203 1 98.94 48 ALA B N 1
ATOM 1476 C CA . ALA B 1 48 ? -0.871 0.04 5.66 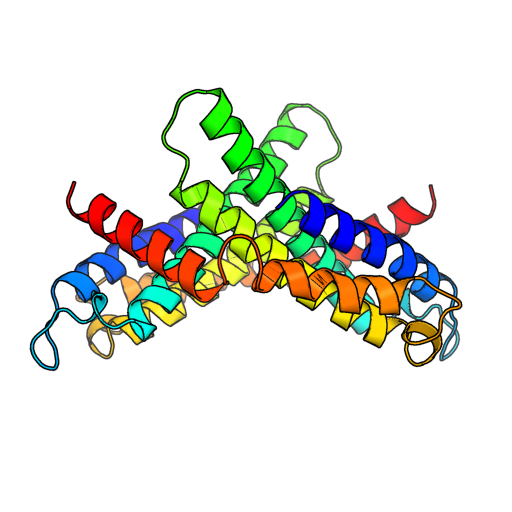1 98.94 48 ALA B CA 1
ATOM 1477 C C . ALA B 1 48 ? 0.435 -0.556 6.176 1 98.94 48 ALA B C 1
ATOM 1479 O O . ALA B 1 48 ? 0.477 -1.721 6.578 1 98.94 48 ALA B O 1
ATOM 1480 N N . ALA B 1 49 ? 1.482 0.242 6.199 1 98.94 49 ALA B N 1
ATOM 1481 C CA . ALA B 1 49 ? 2.773 -0.206 6.715 1 98.94 49 ALA B CA 1
ATOM 1482 C C . ALA B 1 49 ? 2.668 -0.595 8.188 1 98.94 49 ALA B C 1
ATOM 1484 O O . ALA B 1 49 ? 3.225 -1.612 8.609 1 98.94 49 ALA B O 1
ATOM 1485 N N . ARG B 1 50 ? 2.01 0.214 8.953 1 98.94 50 ARG B N 1
ATOM 1486 C CA . ARG B 1 50 ? 1.802 -0.055 10.375 1 98.94 50 ARG B CA 1
ATOM 1487 C C . ARG B 1 50 ? 1.085 -1.385 10.578 1 98.94 50 ARG B C 1
ATOM 1489 O O . ARG B 1 50 ? 1.488 -2.189 11.422 1 98.94 50 ARG B O 1
ATOM 1496 N N . LEU B 1 51 ? 0.073 -1.634 9.82 1 98.94 51 LEU B N 1
ATOM 1497 C CA . LEU B 1 51 ? -0.73 -2.842 9.977 1 98.94 51 LEU B CA 1
ATOM 1498 C C . LEU B 1 51 ? 0.058 -4.078 9.547 1 98.94 51 LEU B C 1
ATOM 1500 O O . LEU B 1 51 ? -0.046 -5.133 10.18 1 98.94 51 LEU B O 1
ATOM 1504 N N . LEU B 1 52 ? 0.813 -3.959 8.438 1 98.94 52 LEU B N 1
ATOM 1505 C CA . LEU B 1 52 ? 1.686 -5.059 8.039 1 98.94 52 LEU B CA 1
ATOM 1506 C C . LEU B 1 52 ? 2.67 -5.398 9.156 1 98.94 52 LEU B C 1
ATOM 1508 O O . LEU B 1 52 ? 2.908 -6.574 9.438 1 98.94 52 LEU B O 1
ATOM 1512 N N . THR B 1 53 ? 3.232 -4.395 9.789 1 98.81 53 THR B N 1
ATOM 1513 C CA . THR B 1 53 ? 4.199 -4.566 10.875 1 98.81 53 THR B CA 1
ATOM 1514 C C . THR B 1 53 ? 3.549 -5.254 12.07 1 98.81 53 THR B C 1
ATOM 1516 O O . THR B 1 53 ? 4.094 -6.219 12.609 1 98.81 53 THR B O 1
ATOM 1519 N N . TYR B 1 54 ? 2.387 -4.758 12.453 1 98.69 54 TYR B N 1
ATOM 1520 C CA . TYR B 1 54 ? 1.676 -5.344 13.578 1 98.69 54 TYR B CA 1
ATOM 1521 C C . TYR B 1 54 ? 1.269 -6.781 13.281 1 98.69 54 TYR B C 1
ATOM 1523 O O . TYR B 1 54 ? 1.3 -7.641 14.164 1 98.69 54 TYR B O 1
ATOM 1531 N N . ASN B 1 55 ? 0.843 -7.031 12.086 1 98.69 55 ASN B N 1
ATOM 1532 C CA . ASN B 1 55 ? 0.444 -8.383 11.703 1 98.69 55 ASN B CA 1
ATOM 1533 C C . ASN B 1 55 ? 1.606 -9.359 11.82 1 98.69 55 ASN B C 1
ATOM 1535 O O . ASN B 1 55 ? 1.434 -10.484 12.305 1 98.69 55 ASN B O 1
ATOM 1539 N N . ALA B 1 56 ? 2.775 -8.977 11.336 1 98.69 56 ALA B N 1
ATOM 1540 C CA . ALA B 1 56 ? 3.957 -9.828 11.445 1 98.69 56 ALA B CA 1
ATOM 1541 C C . ALA B 1 56 ? 4.281 -10.125 12.906 1 98.69 56 ALA B C 1
ATOM 1543 O O . ALA B 1 56 ? 4.57 -11.266 13.266 1 98.69 56 ALA B O 1
ATOM 1544 N N . ALA B 1 57 ? 4.203 -9.125 13.758 1 98.56 57 ALA B N 1
ATOM 1545 C CA . ALA B 1 57 ? 4.473 -9.289 15.18 1 98.56 57 ALA B CA 1
ATOM 1546 C C . ALA B 1 57 ? 3.467 -10.234 15.828 1 98.56 57 ALA B C 1
ATOM 1548 O O . ALA B 1 57 ? 3.836 -11.086 16.641 1 98.56 57 ALA B O 1
ATOM 1549 N N . ARG B 1 58 ? 2.254 -10.062 15.5 1 98.19 58 ARG B N 1
ATOM 1550 C CA . ARG B 1 58 ? 1.188 -10.898 16.047 1 98.19 58 ARG B CA 1
ATOM 1551 C C . ARG B 1 58 ? 1.404 -12.367 15.688 1 98.19 58 ARG B C 1
ATOM 1553 O O . ARG B 1 58 ? 1.236 -13.242 16.531 1 98.19 58 ARG B O 1
ATOM 1560 N N . LEU B 1 59 ? 1.671 -12.672 14.422 1 98.56 59 LEU B N 1
ATOM 1561 C CA . LEU B 1 59 ? 1.914 -14.039 13.984 1 98.56 59 LEU B CA 1
ATOM 1562 C C . LEU B 1 59 ? 3.088 -14.656 14.734 1 98.56 59 LEU B C 1
ATOM 1564 O O . LEU B 1 59 ? 3.006 -15.797 15.195 1 98.56 59 LEU B O 1
ATOM 1568 N N . LYS B 1 60 ? 4.137 -13.891 14.883 1 98.38 60 LYS B N 1
ATOM 1569 C CA . LYS B 1 60 ? 5.301 -14.359 15.633 1 98.38 60 LYS B CA 1
ATOM 1570 C C . LYS B 1 60 ? 4.93 -14.711 17.062 1 98.38 60 LYS B C 1
ATOM 1572 O O . LYS B 1 60 ? 5.293 -15.781 17.562 1 98.38 60 LYS B O 1
ATOM 1577 N N . GLU B 1 61 ? 4.211 -13.875 17.688 1 98.5 61 GLU B N 1
ATOM 1578 C CA . GLU B 1 61 ? 3.82 -14.078 19.078 1 98.5 61 GLU B CA 1
ATOM 1579 C C . GLU B 1 61 ? 2.902 -15.289 19.219 1 98.5 61 GLU B C 1
ATOM 1581 O O . GLU B 1 61 ? 2.939 -15.977 20.234 1 98.5 61 GLU B O 1
ATOM 1586 N N . ALA B 1 62 ? 2.162 -15.578 18.281 1 98.44 62 ALA B N 1
ATOM 1587 C CA . ALA B 1 62 ? 1.211 -16.688 18.312 1 98.44 62 ALA B CA 1
ATOM 1588 C C . ALA B 1 62 ? 1.884 -18 17.906 1 98.44 62 ALA B C 1
ATOM 1590 O O . ALA B 1 62 ? 1.233 -19.047 17.859 1 98.44 62 ALA B O 1
ATOM 1591 N N . GLY B 1 63 ? 3.168 -17.969 17.625 1 98.31 63 GLY B N 1
ATOM 1592 C CA . GLY B 1 63 ? 3.896 -19.172 17.25 1 98.31 63 GLY B CA 1
ATOM 1593 C C . GLY B 1 63 ? 3.547 -19.672 15.867 1 98.31 63 GLY B C 1
ATOM 1594 O O . GLY B 1 63 ? 3.717 -20.859 15.57 1 98.31 63 GLY B O 1
ATOM 1595 N N . ARG B 1 64 ? 3.039 -18.844 14.961 1 98.44 64 ARG B N 1
ATOM 1596 C CA . ARG B 1 64 ? 2.693 -19.188 13.586 1 98.44 64 ARG B CA 1
ATOM 1597 C C . ARG B 1 64 ? 3.799 -18.781 12.625 1 98.44 64 ARG B C 1
ATOM 1599 O O . ARG B 1 64 ? 4.586 -17.875 12.93 1 98.44 64 ARG B O 1
ATOM 1606 N N . PRO B 1 65 ? 3.84 -19.438 11.477 1 98 65 PRO B N 1
ATOM 1607 C CA . PRO B 1 65 ? 4.793 -18.953 10.469 1 98 65 PRO B CA 1
ATOM 1608 C C . PRO B 1 65 ? 4.613 -17.469 10.156 1 98 65 PRO B C 1
ATOM 1610 O O . PRO B 1 65 ? 3.484 -17 9.992 1 98 65 PRO B O 1
ATOM 1613 N N . PHE B 1 66 ? 5.777 -16.75 10.133 1 98.25 66 PHE B N 1
ATOM 1614 C CA . PHE B 1 66 ? 5.629 -15.305 10.008 1 98.25 66 PHE B CA 1
ATOM 1615 C C . PHE B 1 66 ? 6.703 -14.727 9.094 1 98.25 66 PHE B C 1
ATOM 1617 O O . PHE B 1 66 ? 6.762 -13.516 8.891 1 98.25 66 PHE B O 1
ATOM 1624 N N . ILE B 1 67 ? 7.555 -15.477 8.531 1 98.25 67 ILE B N 1
ATOM 1625 C CA . ILE B 1 67 ? 8.711 -14.969 7.805 1 98.25 67 ILE B CA 1
ATOM 1626 C C . ILE B 1 67 ? 8.25 -14.18 6.582 1 98.25 67 ILE B C 1
ATOM 1628 O O . ILE B 1 67 ? 8.766 -13.094 6.305 1 98.25 67 ILE B O 1
ATOM 1632 N N . LYS B 1 68 ? 7.309 -14.656 5.828 1 98.75 68 LYS B N 1
ATOM 1633 C CA . LYS B 1 68 ? 6.785 -13.938 4.668 1 98.75 68 LYS B CA 1
ATOM 1634 C C . LYS B 1 68 ? 6.227 -12.578 5.074 1 98.75 68 LYS B C 1
ATOM 1636 O O . LYS B 1 68 ? 6.543 -11.562 4.453 1 98.75 68 LYS B O 1
ATOM 1641 N N . GLU B 1 69 ? 5.441 -12.602 6.117 1 98.81 69 GLU B N 1
ATOM 1642 C CA . GLU B 1 69 ? 4.816 -11.375 6.605 1 98.81 69 GLU B CA 1
ATOM 1643 C C . GLU B 1 69 ? 5.859 -10.406 7.152 1 98.81 69 GLU B C 1
ATOM 1645 O O . GLU B 1 69 ? 5.699 -9.188 7.035 1 98.81 69 GLU B O 1
ATOM 1650 N N . ALA B 1 70 ? 6.902 -10.945 7.777 1 98.56 70 ALA B N 1
ATOM 1651 C CA . ALA B 1 70 ? 8 -10.094 8.234 1 98.56 70 ALA B CA 1
ATOM 1652 C C . ALA B 1 70 ? 8.711 -9.438 7.055 1 98.56 70 ALA B C 1
ATOM 1654 O O . ALA B 1 70 ? 9.047 -8.25 7.105 1 98.56 70 ALA B O 1
ATOM 1655 N N . CYS B 1 71 ? 8.93 -10.164 5.992 1 98.62 71 CYS B N 1
ATOM 1656 C CA . CYS B 1 71 ? 9.539 -9.617 4.789 1 98.62 71 CYS B CA 1
ATOM 1657 C C . CYS B 1 71 ? 8.641 -8.555 4.156 1 98.62 71 CYS B C 1
ATOM 1659 O O . CYS B 1 71 ? 9.125 -7.508 3.721 1 98.62 71 CYS B O 1
ATOM 1661 N N . MET B 1 72 ? 7.32 -8.82 4.113 1 98.81 72 MET B N 1
ATOM 1662 C CA . MET B 1 72 ? 6.367 -7.84 3.604 1 98.81 72 MET B CA 1
ATOM 1663 C C . MET B 1 72 ? 6.465 -6.531 4.379 1 98.81 72 MET B C 1
ATOM 1665 O O . MET B 1 72 ? 6.535 -5.453 3.781 1 98.81 72 MET B O 1
ATOM 1669 N N . ALA B 1 73 ? 6.477 -6.672 5.68 1 98.75 73 ALA B N 1
ATOM 1670 C CA . ALA B 1 73 ? 6.484 -5.5 6.547 1 98.75 73 ALA B CA 1
ATOM 1671 C C . ALA B 1 73 ? 7.773 -4.703 6.379 1 98.75 73 ALA B C 1
ATOM 1673 O O . ALA B 1 73 ? 7.742 -3.477 6.262 1 98.75 73 ALA B O 1
ATOM 1674 N N . LYS B 1 74 ? 8.859 -5.375 6.352 1 98.5 74 LYS B N 1
ATOM 1675 C CA . LYS B 1 74 ? 10.156 -4.719 6.227 1 98.5 74 LYS B CA 1
ATOM 1676 C C . LYS B 1 74 ? 10.289 -4.012 4.879 1 98.5 74 LYS B C 1
ATOM 1678 O O . LYS B 1 74 ? 10.711 -2.855 4.816 1 98.5 74 LYS B O 1
ATOM 1683 N N . TYR B 1 75 ? 9.984 -4.645 3.906 1 98.69 75 TYR B N 1
ATOM 1684 C CA . TYR B 1 75 ? 10.039 -4.082 2.561 1 98.69 75 TYR B CA 1
ATOM 1685 C C . TYR B 1 75 ? 9.117 -2.871 2.439 1 98.69 75 TYR B C 1
ATOM 1687 O O . TYR B 1 75 ? 9.562 -1.784 2.064 1 98.69 75 TYR B O 1
ATOM 1695 N N . TYR B 1 76 ? 7.898 -3.068 2.783 1 98.88 76 TYR B N 1
ATOM 1696 C CA . TYR B 1 76 ? 6.883 -2.047 2.555 1 98.88 76 TYR B CA 1
ATOM 1697 C C . TYR B 1 76 ? 7.129 -0.828 3.434 1 98.88 76 TYR B C 1
ATOM 1699 O O . TYR B 1 76 ? 7.012 0.311 2.975 1 98.88 76 TYR B O 1
ATOM 1707 N N . SER B 1 77 ? 7.43 -1.043 4.707 1 98.69 77 SER B N 1
ATOM 1708 C CA . SER B 1 77 ? 7.656 0.085 5.602 1 98.69 77 SER B CA 1
ATOM 1709 C C . SER B 1 77 ? 8.867 0.906 5.164 1 98.69 77 SER B C 1
ATOM 1711 O O . SER B 1 77 ? 8.852 2.135 5.262 1 98.69 77 SER B O 1
ATOM 1713 N N . SER B 1 78 ? 9.875 0.261 4.664 1 98.56 78 SER B N 1
ATOM 1714 C CA . SER B 1 78 ? 11.055 0.978 4.184 1 98.56 78 SER B CA 1
ATOM 1715 C C . SER B 1 78 ? 10.727 1.816 2.953 1 98.56 78 SER B C 1
ATOM 1717 O O . SER B 1 78 ? 11.141 2.973 2.854 1 98.56 78 SER B O 1
ATOM 1719 N N . GLU B 1 79 ? 9.992 1.242 2.088 1 98.38 79 GLU B N 1
ATOM 1720 C CA . GLU B 1 79 ? 9.594 1.966 0.886 1 98.38 79 GLU B CA 1
ATOM 1721 C C . GLU B 1 79 ? 8.656 3.125 1.224 1 98.38 79 GLU B C 1
ATOM 1723 O O . GLU B 1 79 ? 8.781 4.215 0.658 1 98.38 79 GLU B O 1
ATOM 1728 N N . VAL B 1 80 ? 7.754 2.922 2.094 1 98.81 80 VAL B N 1
ATOM 1729 C CA . VAL B 1 80 ? 6.797 3.947 2.494 1 98.81 80 VAL B CA 1
ATOM 1730 C C . VAL B 1 80 ? 7.523 5.086 3.205 1 98.81 80 VAL B C 1
ATOM 1732 O O . VAL B 1 80 ? 7.184 6.258 3.025 1 98.81 80 VAL B O 1
ATOM 1735 N N . ALA B 1 81 ? 8.469 4.727 4.051 1 98.75 81 ALA B N 1
ATOM 1736 C CA . ALA B 1 81 ? 9.258 5.766 4.703 1 98.75 81 ALA B CA 1
ATOM 1737 C C . ALA B 1 81 ? 9.984 6.633 3.678 1 98.75 81 ALA B C 1
ATOM 1739 O O . ALA B 1 81 ? 10 7.859 3.795 1 98.75 81 ALA B O 1
ATOM 1740 N N . THR B 1 82 ? 10.539 6.047 2.693 1 98.56 82 THR B N 1
ATOM 1741 C CA . THR B 1 82 ? 11.227 6.766 1.63 1 98.56 82 THR B CA 1
ATOM 1742 C C . THR B 1 82 ? 10.266 7.688 0.887 1 98.56 82 THR B C 1
ATOM 1744 O O . THR B 1 82 ? 10.562 8.867 0.677 1 98.56 82 THR B O 1
ATOM 1747 N N . LEU B 1 83 ? 9.172 7.152 0.529 1 98.75 83 LEU B N 1
ATOM 1748 C CA . LEU B 1 83 ? 8.164 7.934 -0.177 1 98.75 83 LEU B CA 1
ATOM 1749 C C . LEU B 1 83 ? 7.664 9.086 0.685 1 98.75 83 LEU B C 1
ATOM 1751 O O . LEU B 1 83 ? 7.566 10.227 0.212 1 98.75 83 LEU B O 1
ATOM 1755 N N . THR B 1 84 ? 7.32 8.805 1.879 1 98.88 84 THR B N 1
ATOM 1756 C CA . THR B 1 84 ? 6.758 9.797 2.791 1 98.88 84 THR B CA 1
ATOM 1757 C C . THR B 1 84 ? 7.727 10.961 2.99 1 98.88 84 THR B C 1
ATOM 1759 O O . THR B 1 84 ? 7.34 12.125 2.863 1 98.88 84 THR B O 1
ATOM 1762 N N . THR B 1 85 ? 8.953 10.656 3.281 1 98.69 85 THR B N 1
ATOM 1763 C CA . THR B 1 85 ? 9.922 11.711 3.551 1 98.69 85 THR B CA 1
ATOM 1764 C C . THR B 1 85 ? 10.164 12.555 2.303 1 98.69 85 THR B C 1
ATOM 1766 O O . THR B 1 85 ? 10.289 13.773 2.391 1 98.69 85 THR B O 1
ATOM 1769 N N . SER B 1 86 ? 10.188 11.914 1.18 1 98.56 86 SER B N 1
ATOM 1770 C CA . SER B 1 86 ? 10.32 12.641 -0.078 1 98.56 86 SER B CA 1
ATOM 1771 C C . SER B 1 86 ? 9.148 13.586 -0.298 1 98.56 86 SER B C 1
ATOM 1773 O O . SER B 1 86 ? 9.344 14.758 -0.646 1 98.56 86 SER B O 1
ATOM 1775 N N . LYS B 1 87 ? 7.977 13.125 -0.137 1 98.75 87 LYS B N 1
ATOM 1776 C CA . LYS B 1 87 ? 6.777 13.938 -0.313 1 98.75 87 LYS B CA 1
ATOM 1777 C C . LYS B 1 87 ? 6.75 15.102 0.674 1 98.75 87 LYS B C 1
ATOM 1779 O O . LYS B 1 87 ? 6.387 16.219 0.312 1 98.75 87 LYS B O 1
ATOM 1784 N N . CYS B 1 88 ? 7.09 14.812 1.883 1 98.69 88 CYS B N 1
ATOM 1785 C CA . CYS B 1 88 ? 7.086 15.852 2.9 1 98.69 88 CYS B CA 1
ATOM 1786 C C . CYS B 1 88 ? 8.039 16.984 2.523 1 98.69 88 CYS B C 1
ATOM 1788 O O . CYS B 1 88 ? 7.715 18.156 2.711 1 98.69 88 CYS B O 1
ATOM 1790 N N . ILE B 1 89 ? 9.195 16.641 1.984 1 97.94 89 ILE B N 1
ATOM 1791 C CA . ILE B 1 89 ? 10.125 17.656 1.5 1 97.94 89 ILE B CA 1
ATOM 1792 C C . ILE B 1 89 ? 9.461 18.484 0.403 1 97.94 89 ILE B C 1
ATOM 1794 O O . ILE B 1 89 ? 9.531 19.719 0.413 1 97.94 89 ILE B O 1
ATOM 1798 N N . GLU B 1 90 ? 8.828 17.859 -0.487 1 97.88 90 GLU B N 1
ATOM 1799 C CA . GLU B 1 90 ? 8.156 18.531 -1.593 1 97.88 90 GLU B CA 1
ATOM 1800 C C . GLU B 1 90 ? 7.055 19.469 -1.085 1 97.88 90 GLU B C 1
ATOM 1802 O O . GLU B 1 90 ? 6.906 20.578 -1.577 1 97.88 90 GLU B O 1
ATOM 1807 N N . TRP B 1 91 ? 6.266 18.984 -0.151 1 98.38 91 TRP B N 1
ATOM 1808 C CA . TRP B 1 91 ? 5.156 19.766 0.393 1 98.38 91 TRP B CA 1
ATOM 1809 C C . TRP B 1 91 ? 5.664 21.031 1.069 1 98.38 91 TRP B C 1
ATOM 1811 O O . TRP B 1 91 ? 5.02 22.078 0.996 1 98.38 91 TRP B O 1
ATOM 1821 N N . MET B 1 92 ? 6.801 20.922 1.701 1 97.62 92 MET B N 1
ATOM 1822 C CA . MET B 1 92 ? 7.312 22.047 2.494 1 97.62 92 MET B CA 1
ATOM 1823 C C . MET B 1 92 ? 8.211 22.938 1.652 1 97.62 92 MET B C 1
ATOM 1825 O O . MET B 1 92 ? 8.57 24.047 2.08 1 97.62 92 MET B O 1
ATOM 1829 N N . GLY B 1 93 ? 8.625 22.391 0.48 1 94.56 93 GLY B N 1
ATOM 1830 C CA . GLY B 1 93 ? 9.492 23.172 -0.384 1 94.56 93 GLY B CA 1
ATOM 1831 C C . GLY B 1 93 ? 10.891 23.359 0.183 1 94.56 93 GLY B C 1
ATOM 1832 O O . GLY B 1 93 ? 11.469 22.422 0.739 1 94.56 93 GLY B O 1
ATOM 1833 N N . GLY B 1 94 ? 11.43 24.547 -0.038 1 92.75 94 GLY B N 1
ATOM 1834 C CA . GLY B 1 94 ? 12.797 24.844 0.361 1 92.75 94 GLY B CA 1
ATOM 1835 C C . GLY B 1 94 ? 13.031 24.672 1.851 1 92.75 94 GLY B C 1
ATOM 1836 O O . GLY B 1 94 ? 14.094 24.219 2.27 1 92.75 94 GLY B O 1
ATOM 1837 N N . VAL B 1 95 ? 12.094 24.953 2.672 1 93.44 95 VAL B N 1
ATOM 1838 C CA . VAL B 1 95 ? 12.258 24.891 4.121 1 93.44 95 VAL B CA 1
ATOM 1839 C C . VAL B 1 95 ? 12.414 23.438 4.559 1 93.44 95 VAL B C 1
ATOM 1841 O O . VAL B 1 95 ? 12.984 23.156 5.617 1 93.44 95 VAL B O 1
ATOM 1844 N N . GLY B 1 96 ? 11.906 22.516 3.758 1 93.25 96 GLY B N 1
ATOM 1845 C CA . GLY B 1 96 ? 12.047 21.094 4.043 1 93.25 96 GLY B CA 1
ATOM 1846 C C . GLY B 1 96 ? 13.477 20.594 3.955 1 93.25 96 GLY B C 1
ATOM 1847 O O . GLY B 1 96 ? 13.797 19.516 4.441 1 93.25 96 GLY B O 1
ATOM 1848 N N . PHE B 1 97 ? 14.289 21.391 3.398 1 93 97 PHE B N 1
ATOM 1849 C CA . PHE B 1 97 ? 15.68 20.984 3.225 1 93 97 PHE B CA 1
ATOM 1850 C C . PHE B 1 97 ? 16.594 21.75 4.172 1 93 97 PHE B C 1
ATOM 1852 O O . PHE B 1 97 ? 17.812 21.594 4.133 1 93 97 PHE B O 1
ATOM 1859 N N . THR B 1 98 ? 16 22.578 4.938 1 91.25 98 THR B N 1
ATOM 1860 C CA . THR B 1 98 ? 16.812 23.297 5.918 1 91.25 98 THR B CA 1
ATOM 1861 C C . THR B 1 98 ? 16.844 22.547 7.246 1 91.25 98 THR B C 1
ATOM 1863 O O . THR B 1 98 ? 16.109 21.578 7.43 1 91.25 98 THR B O 1
ATOM 1866 N N . LYS B 1 99 ? 17.688 23.016 8.188 1 91.44 99 LYS B N 1
ATOM 1867 C CA . LYS B 1 99 ? 17.812 22.359 9.484 1 91.44 99 LYS B CA 1
ATOM 1868 C C . LYS B 1 99 ? 16.812 22.922 10.492 1 91.44 99 LYS B C 1
ATOM 1870 O O . LYS B 1 99 ? 16.781 22.5 11.648 1 91.44 99 LYS B O 1
ATOM 1875 N N . ASP B 1 100 ? 15.977 23.781 10.039 1 90.94 100 ASP B N 1
ATOM 1876 C CA . ASP B 1 100 ? 14.938 24.344 10.898 1 90.94 100 ASP B CA 1
ATOM 1877 C C . ASP B 1 100 ? 13.875 23.297 11.219 1 90.94 100 ASP B C 1
ATOM 1879 O O . ASP B 1 100 ? 13.164 23.406 12.227 1 90.94 100 ASP B O 1
ATOM 1883 N N . TYR B 1 101 ? 13.719 22.375 10.367 1 92.12 101 TYR B N 1
ATOM 1884 C CA . TYR B 1 101 ? 12.844 21.234 10.57 1 92.12 101 TYR B CA 1
ATOM 1885 C C . TYR B 1 101 ? 13.609 19.922 10.43 1 92.12 101 TYR B C 1
ATOM 1887 O O . TYR B 1 101 ? 14.641 19.875 9.766 1 92.12 101 TYR B O 1
ATOM 1895 N N . PRO B 1 102 ? 13.102 18.938 11 1 95.88 102 PRO B N 1
ATOM 1896 C CA . PRO B 1 102 ? 13.852 17.672 10.977 1 95.88 102 PRO B CA 1
ATOM 1897 C C . PRO B 1 102 ? 13.609 16.859 9.711 1 95.88 102 PRO B C 1
ATOM 1899 O O . PRO B 1 102 ? 14.008 15.695 9.633 1 95.88 102 PRO B O 1
ATOM 1902 N N . ILE B 1 103 ? 13.039 17.375 8.703 1 97.38 103 ILE B N 1
ATOM 1903 C CA . ILE B 1 103 ? 12.578 16.641 7.539 1 97.38 103 ILE B CA 1
ATOM 1904 C C . ILE B 1 103 ? 13.781 16.094 6.77 1 97.38 103 ILE B C 1
ATOM 1906 O O . ILE B 1 103 ? 13.789 14.93 6.359 1 97.38 103 ILE B O 1
ATOM 1910 N N . GLU B 1 104 ? 14.766 16.938 6.574 1 96.31 104 GLU B N 1
ATOM 1911 C CA . GLU B 1 104 ? 15.953 16.484 5.855 1 96.31 104 GLU B CA 1
ATOM 1912 C C . GLU B 1 104 ? 16.625 15.336 6.582 1 96.31 104 GLU B C 1
ATOM 1914 O O . GLU B 1 104 ? 17.172 14.43 5.945 1 96.31 104 GLU B O 1
ATOM 1919 N N . LYS B 1 105 ? 16.703 15.414 7.855 1 97.19 105 LYS B N 1
ATOM 1920 C CA . LYS B 1 105 ? 17.266 14.32 8.641 1 97.19 105 LYS B CA 1
ATOM 1921 C C . LYS B 1 105 ? 16.453 13.031 8.461 1 97.19 105 LYS B C 1
ATOM 1923 O O . LYS B 1 105 ? 17.031 11.961 8.281 1 97.19 105 LYS B O 1
ATOM 1928 N N . TYR B 1 106 ? 15.133 13.125 8.539 1 97.88 106 TYR B N 1
ATOM 1929 C CA . TYR B 1 106 ? 14.273 11.961 8.305 1 97.88 106 TYR B CA 1
ATOM 1930 C C . TYR B 1 106 ? 14.555 11.352 6.938 1 97.88 106 TYR B C 1
ATOM 1932 O O . TYR B 1 106 ? 14.656 10.125 6.805 1 97.88 106 TYR B O 1
ATOM 1940 N N . TYR B 1 107 ? 14.703 12.18 5.977 1 97.56 107 TYR B N 1
ATOM 1941 C CA . TYR B 1 107 ? 14.93 11.734 4.605 1 97.56 107 TYR B CA 1
ATOM 1942 C C . TYR B 1 107 ? 16.234 10.961 4.496 1 97.56 107 TYR B C 1
ATOM 1944 O O . TYR B 1 107 ? 16.297 9.914 3.844 1 97.56 107 TYR B O 1
ATOM 1952 N N . ARG B 1 108 ? 17.25 11.516 5.102 1 96.12 108 ARG B N 1
ATOM 1953 C CA . ARG B 1 108 ? 18.547 10.828 5.098 1 96.12 108 ARG B CA 1
ATOM 1954 C C . ARG B 1 108 ? 18.453 9.508 5.863 1 96.12 108 ARG B C 1
ATOM 1956 O O . ARG B 1 108 ? 18.953 8.484 5.391 1 96.12 108 ARG B O 1
ATOM 1963 N N . ASP B 1 109 ? 17.844 9.492 6.957 1 97.06 109 ASP B N 1
ATOM 1964 C CA . ASP B 1 109 ? 17.828 8.359 7.879 1 97.06 109 ASP B CA 1
ATOM 1965 C C . ASP B 1 109 ? 16.969 7.223 7.332 1 97.06 109 ASP B C 1
ATOM 1967 O O . ASP B 1 109 ? 17.219 6.055 7.629 1 97.06 109 ASP B O 1
ATOM 1971 N N . CYS B 1 110 ? 16 7.531 6.516 1 97.44 110 CYS B N 1
ATOM 1972 C CA . CYS B 1 110 ? 15.109 6.48 6.043 1 97.44 110 CYS B CA 1
ATOM 1973 C C . CYS B 1 110 ? 15.828 5.555 5.066 1 97.44 110 CYS B C 1
ATOM 1975 O O . CYS B 1 110 ? 15.406 4.418 4.852 1 97.44 110 CYS B O 1
ATOM 1977 N N . LYS B 1 111 ? 16.891 6.008 4.488 1 96.69 111 LYS B N 1
ATOM 1978 C CA . LYS B 1 111 ? 17.594 5.227 3.471 1 96.69 111 LYS B CA 1
ATOM 1979 C C . LYS B 1 111 ? 18.141 3.93 4.051 1 96.69 111 LYS B C 1
ATOM 1981 O O . LYS B 1 111 ? 18.234 2.918 3.352 1 96.69 111 LYS B O 1
ATOM 1986 N N . ILE B 1 112 ? 18.438 3.939 5.312 1 95.81 112 ILE B N 1
ATOM 1987 C CA . ILE B 1 112 ? 18.984 2.756 5.961 1 95.81 112 ILE B CA 1
ATOM 1988 C C . ILE B 1 112 ? 17.984 1.61 5.891 1 95.81 112 ILE B C 1
ATOM 1990 O O . ILE B 1 112 ? 18.359 0.439 5.855 1 95.81 112 ILE B O 1
ATOM 1994 N N . GLY B 1 113 ? 16.703 1.9 5.797 1 95.81 113 GLY B N 1
ATOM 1995 C CA . GLY B 1 113 ? 15.656 0.897 5.766 1 95.81 113 GLY B CA 1
ATOM 1996 C C . GLY B 1 113 ? 15.68 0.046 4.512 1 95.81 113 GLY B C 1
ATOM 1997 O O . GLY B 1 113 ? 15.266 -1.116 4.535 1 95.81 113 GLY B O 1
ATOM 1998 N N . THR B 1 114 ? 16.141 0.578 3.486 1 96.56 114 THR B N 1
ATOM 1999 C CA . THR B 1 114 ? 16.125 -0.144 2.217 1 96.56 114 THR B CA 1
ATOM 2000 C C . THR B 1 114 ? 17.453 -0.874 2.002 1 96.56 114 THR B C 1
ATOM 2002 O O . THR B 1 114 ? 17.625 -1.587 1.011 1 96.56 114 THR B O 1
ATOM 2005 N N . ILE B 1 115 ? 18.328 -0.693 2.959 1 94.69 115 ILE B N 1
ATOM 2006 C CA . ILE B 1 115 ? 19.672 -1.211 2.744 1 94.69 115 ILE B CA 1
ATOM 2007 C C . ILE B 1 115 ? 20.047 -2.186 3.861 1 94.69 115 ILE B C 1
ATOM 2009 O O . ILE B 1 115 ? 20.562 -3.273 3.602 1 94.69 115 ILE B O 1
ATOM 2013 N N . TYR B 1 116 ? 19.703 -1.802 5.102 1 85.62 116 TYR B N 1
ATOM 2014 C CA . TYR B 1 116 ? 20.125 -2.557 6.273 1 85.62 116 TYR B CA 1
ATOM 2015 C C . TYR B 1 116 ? 19.062 -3.562 6.691 1 85.62 116 TYR B C 1
ATOM 2017 O O . TYR B 1 116 ? 17.906 -3.445 6.301 1 85.62 116 TYR B O 1
ATOM 2025 N N . GLU B 1 117 ? 19.391 -4.727 7.129 1 81.94 117 GLU B N 1
ATOM 2026 C CA . GLU B 1 117 ? 18.578 -5.848 7.602 1 81.94 117 GLU B CA 1
ATOM 2027 C C . GLU B 1 117 ? 18.016 -6.652 6.434 1 81.94 117 GLU B C 1
ATOM 2029 O O . GLU B 1 117 ? 16.969 -7.289 6.562 1 81.94 117 GLU B O 1
ATOM 2034 N N . GLY B 1 118 ? 18.578 -6.523 5.246 1 91.44 118 GLY B N 1
ATOM 2035 C CA . GLY B 1 118 ? 18.156 -7.102 3.982 1 91.44 118 GLY B CA 1
ATOM 2036 C C . GLY B 1 118 ? 17.578 -6.074 3.02 1 91.44 118 GLY B C 1
ATOM 2037 O O . GLY B 1 118 ? 16.594 -5.414 3.322 1 91.44 118 GLY B O 1
ATOM 2038 N N . THR B 1 119 ? 18.312 -5.98 1.921 1 97.44 119 THR B N 1
ATOM 2039 C CA . THR B 1 119 ? 17.891 -5.008 0.921 1 97.44 119 THR B CA 1
ATOM 2040 C C . THR B 1 119 ? 16.453 -5.297 0.47 1 97.44 119 THR B C 1
ATOM 2042 O O . THR B 1 119 ? 15.945 -6.398 0.684 1 97.44 119 THR B O 1
ATOM 2045 N N . SER B 1 120 ? 15.859 -4.316 -0.136 1 97.81 120 SER B N 1
ATOM 2046 C CA . SER B 1 120 ? 14.531 -4.504 -0.699 1 97.81 120 SER B CA 1
ATOM 2047 C C . SER B 1 120 ? 14.492 -5.703 -1.642 1 97.81 120 SER B C 1
ATOM 2049 O O . SER B 1 120 ? 13.555 -6.504 -1.601 1 97.81 120 SER B O 1
ATOM 2051 N N . ASN B 1 121 ? 15.492 -5.887 -2.396 1 97.81 121 ASN B N 1
ATOM 2052 C CA . ASN B 1 121 ? 15.555 -6.984 -3.357 1 97.81 121 ASN B CA 1
ATOM 2053 C C . ASN B 1 121 ? 15.633 -8.336 -2.658 1 97.81 121 ASN B C 1
ATOM 2055 O O . ASN B 1 121 ? 15.031 -9.312 -3.111 1 97.81 121 ASN B O 1
ATOM 2059 N N . ILE B 1 122 ? 16.391 -8.383 -1.591 1 98.12 122 ILE B N 1
ATOM 2060 C CA . ILE B 1 122 ? 16.5 -9.625 -0.831 1 98.12 122 ILE B CA 1
ATOM 2061 C C . ILE B 1 122 ? 15.156 -9.969 -0.193 1 98.12 122 ILE B C 1
ATOM 2063 O O . ILE B 1 122 ? 14.734 -11.125 -0.202 1 98.12 122 ILE B O 1
ATOM 2067 N N . GLN B 1 123 ? 14.492 -8.984 0.33 1 98.56 123 GLN B N 1
ATOM 2068 C CA . GLN B 1 123 ? 13.164 -9.203 0.894 1 98.56 123 GLN B CA 1
ATOM 2069 C C . GLN B 1 123 ? 12.195 -9.734 -0.161 1 98.56 123 GLN B C 1
ATOM 2071 O O . GLN B 1 123 ? 11.469 -10.695 0.086 1 98.56 123 GLN B O 1
ATOM 2076 N N . LEU B 1 124 ? 12.18 -9.156 -1.331 1 98.75 124 LEU B N 1
ATOM 2077 C CA . LEU B 1 124 ? 11.289 -9.555 -2.416 1 98.75 124 LEU B CA 1
ATOM 2078 C C . LEU B 1 124 ? 11.594 -10.984 -2.861 1 98.75 124 LEU B C 1
ATOM 2080 O O . LEU B 1 124 ? 10.672 -11.781 -3.068 1 98.75 124 LEU B O 1
ATOM 2084 N N . SER B 1 125 ? 12.852 -11.336 -2.975 1 98.62 125 SER B N 1
ATOM 2085 C CA . SER B 1 125 ? 13.242 -12.68 -3.379 1 98.62 125 SER B CA 1
ATOM 2086 C C . SER B 1 125 ? 12.828 -13.719 -2.336 1 98.62 125 SER B C 1
ATOM 2088 O O . SER B 1 125 ? 12.336 -14.797 -2.68 1 98.62 125 SER B O 1
ATOM 2090 N N . THR B 1 126 ? 13.078 -13.391 -1.085 1 98.69 126 THR B N 1
ATOM 2091 C CA . THR B 1 126 ? 12.703 -14.297 -0.006 1 98.69 126 THR B CA 1
ATOM 2092 C C . THR B 1 126 ? 11.203 -14.547 -0.01 1 98.69 126 THR B C 1
ATOM 2094 O O . THR B 1 126 ? 10.758 -15.695 0.101 1 98.69 126 THR B O 1
ATOM 2097 N N . MET B 1 127 ? 10.422 -13.508 -0.189 1 98.62 127 MET B N 1
ATOM 2098 C CA . MET B 1 127 ? 8.961 -13.633 -0.256 1 98.62 127 MET B CA 1
ATOM 2099 C C . MET B 1 127 ? 8.547 -14.508 -1.431 1 98.62 127 MET B C 1
ATOM 2101 O O . MET B 1 127 ? 7.668 -15.367 -1.292 1 98.62 127 MET B O 1
ATOM 2105 N N . ALA B 1 128 ? 9.148 -14.227 -2.545 1 98.75 128 ALA B N 1
ATOM 2106 C CA . ALA B 1 128 ? 8.797 -14.977 -3.75 1 98.75 128 ALA B CA 1
ATOM 2107 C C . ALA B 1 128 ? 9.039 -16.469 -3.557 1 98.75 128 ALA B C 1
ATOM 2109 O O . ALA B 1 128 ? 8.25 -17.297 -4.016 1 98.75 128 ALA B O 1
ATOM 2110 N N . LYS B 1 129 ? 10.109 -16.797 -2.908 1 98.44 129 LYS B N 1
ATOM 2111 C CA . LYS B 1 129 ? 10.414 -18.203 -2.635 1 98.44 129 LYS B CA 1
ATOM 2112 C C . LYS B 1 129 ? 9.328 -18.844 -1.769 1 98.44 129 LYS B C 1
ATOM 2114 O O . LYS B 1 129 ? 8.914 -19.969 -2.016 1 98.44 129 LYS B O 1
ATOM 2119 N N . ILE B 1 130 ? 8.93 -18.188 -0.812 1 98.75 130 ILE B N 1
ATOM 2120 C CA . ILE B 1 130 ? 7.902 -18.703 0.084 1 98.75 130 ILE B CA 1
ATOM 2121 C C . ILE B 1 130 ? 6.582 -18.859 -0.67 1 98.75 130 ILE B C 1
ATOM 2123 O O . ILE B 1 130 ? 5.879 -19.859 -0.518 1 98.75 130 ILE B O 1
ATOM 2127 N N . ILE B 1 131 ? 6.219 -17.875 -1.495 1 98.69 131 ILE B N 1
ATOM 2128 C CA . ILE B 1 131 ? 5 -17.922 -2.297 1 98.69 131 ILE B CA 1
ATOM 2129 C C . ILE B 1 131 ? 5.039 -19.141 -3.221 1 98.69 131 ILE B C 1
ATOM 2131 O O . ILE B 1 131 ? 4.047 -19.859 -3.352 1 98.69 131 ILE B O 1
ATOM 2135 N N . ASP B 1 132 ? 6.145 -19.328 -3.801 1 98.44 132 ASP B N 1
ATOM 2136 C CA . ASP B 1 132 ? 6.316 -20.5 -4.66 1 98.44 132 ASP B CA 1
ATOM 2137 C C . ASP B 1 132 ? 5.969 -21.781 -3.912 1 98.44 132 ASP B C 1
ATOM 2139 O O . ASP B 1 132 ? 5.254 -22.641 -4.438 1 98.44 132 ASP B O 1
ATOM 2143 N N . GLN B 1 133 ? 6.438 -21.906 -2.711 1 97.94 133 GLN B N 1
ATOM 2144 C CA . GLN B 1 133 ? 6.207 -23.094 -1.894 1 97.94 133 GLN B CA 1
ATOM 2145 C C . GLN B 1 133 ? 4.734 -23.219 -1.513 1 97.94 133 GLN B C 1
ATOM 2147 O O . GLN B 1 133 ? 4.211 -24.344 -1.396 1 97.94 133 GLN B O 1
ATOM 2152 N N . GLU B 1 134 ? 4.078 -22.125 -1.321 1 97.44 134 GLU B N 1
ATOM 2153 C CA . GLU B 1 134 ? 2.666 -22.125 -0.944 1 97.44 134 GLU B CA 1
ATOM 2154 C C . GLU B 1 134 ? 1.8 -22.703 -2.059 1 97.44 134 GLU B C 1
ATOM 2156 O O . GLU B 1 134 ? 0.759 -23.312 -1.794 1 97.44 134 GLU B O 1
ATOM 2161 N N . TYR B 1 135 ? 2.137 -22.516 -3.289 1 96.81 135 TYR B N 1
ATOM 2162 C CA . TYR B 1 135 ? 1.339 -23 -4.406 1 96.81 135 TYR B CA 1
ATOM 2163 C C . TYR B 1 135 ? 1.761 -24.422 -4.801 1 96.81 135 TYR B C 1
ATOM 2165 O O . TYR B 1 135 ? 1.206 -25 -5.734 1 96.81 135 TYR B O 1
ATOM 2173 N N . ASP B 1 136 ? 2.803 -24.984 -4.121 1 91.12 136 ASP B N 1
ATOM 2174 C CA . ASP B 1 136 ? 3.107 -26.406 -4.223 1 91.12 136 ASP B CA 1
ATOM 2175 C C . ASP B 1 136 ? 2.172 -27.234 -3.346 1 91.12 136 ASP B C 1
ATOM 2177 O O . ASP B 1 136 ? 1.901 -28.391 -3.645 1 91.12 136 ASP B O 1
ATOM 2181 N N . SER B 1 137 ? 1.685 -26.656 -2.26 1 78.38 137 SER B N 1
ATOM 2182 C CA . SER B 1 137 ? 0.906 -27.391 -1.271 1 78.38 137 SER B CA 1
ATOM 2183 C C . SER B 1 137 ? -0.575 -27.422 -1.634 1 78.38 137 SER B C 1
ATOM 2185 O O . SER B 1 137 ? -1.262 -28.422 -1.41 1 78.38 137 SER B O 1
#

Nearest PDB structures (foldseek):
  2vig-assembly2_H  TM=9.936E-01  e=8.846E-10  Homo sapiens
  2vig-assembly1_D  TM=9.927E-01  e=1.196E-09  Homo sapiens
  2vig-assembly2_F  TM=9.931E-01  e=1.537E-09  Homo sapiens
  2vig-assembly1_B  TM=9.922E-01  e=1.699E-09  Homo sapiens
  5ol2-assembly2_F  TM=9.834E-01  e=1.975E-09  Clostridioides difficile

Radius of gyration: 19.64 Å; Cα contacts (8 Å, |Δi|>4): 364; chains: 2; bounding box: 40×61×44 Å